Protein AF-A0A954HY06-F1 (afdb_monomer)

Structure (mmCIF, N/CA/C/O backbone):
data_AF-A0A954HY06-F1
#
_entry.id   AF-A0A954HY06-F1
#
loop_
_atom_site.group_PDB
_atom_site.id
_atom_site.type_symbol
_atom_site.label_atom_id
_atom_site.label_alt_id
_atom_site.label_comp_id
_atom_site.label_asym_id
_atom_site.label_entity_id
_atom_site.label_seq_id
_atom_site.pdbx_PDB_ins_code
_atom_site.Cartn_x
_atom_site.Cartn_y
_atom_site.Cartn_z
_atom_site.occupancy
_atom_site.B_iso_or_equiv
_atom_site.auth_seq_id
_atom_site.auth_comp_id
_atom_site.auth_asym_id
_atom_site.auth_atom_id
_atom_site.pdbx_PDB_model_num
ATOM 1 N N . MET A 1 1 ? 29.176 -15.486 55.212 1.00 35.62 1 MET A N 1
ATOM 2 C CA . MET A 1 1 ? 29.324 -16.622 54.281 1.00 35.62 1 MET A CA 1
ATOM 3 C C . MET A 1 1 ? 28.207 -16.458 53.262 1.00 35.62 1 MET A C 1
ATOM 5 O O . MET A 1 1 ? 27.059 -16.627 53.629 1.00 35.62 1 MET A O 1
ATOM 9 N N . THR A 1 2 ? 28.465 -15.669 52.210 1.00 32.00 2 THR A N 1
ATOM 10 C CA . THR A 1 2 ? 28.794 -16.148 50.842 1.00 32.00 2 THR A CA 1
ATOM 11 C C . THR A 1 2 ? 27.617 -16.910 50.247 1.00 32.00 2 THR A C 1
ATOM 13 O O . THR A 1 2 ? 27.227 -17.906 50.831 1.00 32.00 2 THR A O 1
ATOM 16 N N . ARG A 1 3 ? 27.024 -16.600 49.093 1.00 26.09 3 ARG A N 1
ATOM 17 C CA . ARG A 1 3 ? 27.277 -15.777 47.881 1.00 26.09 3 ARG A CA 1
ATOM 18 C C . ARG A 1 3 ? 26.155 -16.297 46.926 1.00 26.09 3 ARG A C 1
ATOM 20 O O . ARG A 1 3 ? 25.788 -17.457 47.068 1.00 26.09 3 ARG A O 1
ATOM 27 N N . LEU A 1 4 ? 25.514 -15.547 46.029 1.00 25.00 4 LEU A N 1
ATOM 28 C CA . LEU A 1 4 ? 25.908 -15.359 44.616 1.00 25.00 4 LEU A CA 1
ATOM 29 C C . LEU A 1 4 ? 24.716 -14.624 43.934 1.00 25.00 4 LEU A C 1
ATOM 31 O O . LEU A 1 4 ? 23.586 -15.066 44.094 1.00 25.00 4 LEU A O 1
ATOM 35 N N . ALA A 1 5 ? 24.907 -13.399 43.430 1.00 28.66 5 ALA A N 1
ATOM 36 C CA . ALA A 1 5 ? 25.027 -13.031 42.000 1.00 28.66 5 ALA A CA 1
ATOM 37 C C . ALA A 1 5 ? 23.671 -12.784 41.293 1.00 28.66 5 ALA A C 1
ATOM 39 O O . ALA A 1 5 ? 22.871 -13.690 41.126 1.00 28.66 5 ALA A O 1
ATOM 40 N N . HIS A 1 6 ? 23.334 -11.512 41.038 1.00 25.12 6 HIS A N 1
ATOM 41 C CA . HIS A 1 6 ? 23.456 -10.866 39.714 1.00 25.12 6 HIS A CA 1
ATOM 42 C C . HIS A 1 6 ? 22.553 -11.512 38.647 1.00 25.12 6 HIS A C 1
ATOM 44 O O . HIS A 1 6 ? 23.006 -12.365 37.889 1.00 25.12 6 HIS A O 1
ATOM 50 N N . LEU A 1 7 ? 21.307 -11.035 38.529 1.00 26.02 7 LEU A N 1
ATOM 51 C CA . LEU A 1 7 ? 20.633 -11.044 37.231 1.00 26.02 7 LEU A CA 1
ATOM 52 C C . LEU A 1 7 ? 21.215 -9.884 36.416 1.00 26.02 7 LEU A C 1
ATOM 54 O O . LEU A 1 7 ? 20.835 -8.727 36.581 1.00 26.02 7 LEU A O 1
ATOM 58 N N . LEU A 1 8 ? 22.196 -10.213 35.577 1.00 26.45 8 LEU A N 1
ATOM 59 C CA . LEU A 1 8 ? 22.455 -9.459 34.361 1.00 26.45 8 LEU A CA 1
ATOM 60 C C . LEU A 1 8 ? 21.198 -9.544 33.492 1.00 26.45 8 LEU A C 1
ATOM 62 O O . LEU A 1 8 ? 20.734 -10.645 33.192 1.00 26.45 8 LEU A O 1
ATOM 66 N N . ALA A 1 9 ? 20.690 -8.389 33.066 1.00 27.58 9 ALA A N 1
ATOM 67 C CA . ALA A 1 9 ? 19.831 -8.288 31.900 1.00 27.58 9 ALA A CA 1
ATOM 68 C C . ALA A 1 9 ? 20.615 -8.838 30.701 1.00 27.58 9 ALA A C 1
ATOM 70 O O . ALA A 1 9 ? 21.466 -8.169 30.116 1.00 27.58 9 ALA A O 1
ATOM 71 N N . THR A 1 10 ? 20.384 -10.109 30.393 1.00 26.44 10 THR A N 1
ATOM 72 C CA . THR A 1 10 ? 20.748 -10.691 29.111 1.00 26.44 10 THR A CA 1
ATOM 73 C C . THR A 1 10 ? 19.672 -10.232 28.148 1.00 26.44 10 THR A C 1
ATOM 75 O O . THR A 1 10 ? 18.577 -10.780 28.095 1.00 26.44 10 THR A O 1
ATOM 78 N N . MET A 1 11 ? 19.986 -9.167 27.419 1.00 30.28 11 MET A N 1
ATOM 79 C CA . MET A 1 11 ? 19.350 -8.852 26.152 1.00 30.28 11 MET A CA 1
ATOM 80 C C . MET A 1 11 ? 19.698 -10.009 25.208 1.00 30.28 11 MET A C 1
ATOM 82 O O . MET A 1 11 ? 20.720 -10.003 24.524 1.00 30.28 11 MET A O 1
ATOM 86 N N . ALA A 1 12 ? 18.908 -11.079 25.285 1.00 27.05 12 ALA A N 1
ATOM 87 C CA . ALA A 1 12 ? 18.895 -12.108 24.271 1.00 27.05 12 ALA A CA 1
ATOM 88 C C . ALA A 1 12 ? 18.311 -11.443 23.028 1.00 27.05 12 ALA A C 1
ATOM 90 O O . ALA A 1 12 ? 17.115 -11.178 22.951 1.00 27.05 12 ALA A O 1
ATOM 91 N N . CYS A 1 13 ? 19.197 -11.110 22.094 1.00 26.92 13 CYS A N 1
ATOM 92 C CA . CYS A 1 13 ? 18.832 -10.858 20.715 1.00 26.92 13 CYS A CA 1
ATOM 93 C C . CYS A 1 13 ? 18.163 -12.147 20.226 1.00 26.92 13 CYS A C 1
ATOM 95 O O . CYS A 1 13 ? 18.843 -13.131 19.925 1.00 26.92 13 CYS A O 1
ATOM 97 N N . ALA A 1 14 ? 16.833 -12.188 20.282 1.00 26.42 14 ALA A N 1
ATOM 98 C CA . ALA A 1 14 ? 16.073 -13.209 19.599 1.00 26.42 14 ALA A CA 1
ATOM 99 C C . ALA A 1 14 ? 16.315 -12.962 18.111 1.00 26.42 14 ALA A C 1
ATOM 101 O O . ALA A 1 14 ? 15.727 -12.070 17.509 1.00 26.42 14 ALA A O 1
ATOM 102 N N . ALA A 1 15 ? 17.249 -13.717 17.536 1.00 30.34 15 ALA A N 1
ATOM 103 C CA . ALA A 1 15 ? 17.243 -13.949 16.110 1.00 30.34 15 ALA A CA 1
ATOM 104 C C . ALA A 1 15 ? 15.924 -14.669 15.823 1.00 30.34 15 ALA A C 1
ATOM 106 O O . ALA A 1 15 ? 15.808 -15.875 16.051 1.00 30.34 15 ALA A O 1
ATOM 107 N N . ALA A 1 16 ? 14.910 -13.906 15.421 1.00 27.14 16 ALA A N 1
ATOM 108 C CA . ALA A 1 16 ? 13.725 -14.464 14.810 1.00 27.14 16 ALA A CA 1
ATOM 109 C C . ALA A 1 16 ? 14.197 -15.160 13.532 1.00 27.14 16 ALA A C 1
ATOM 111 O O . ALA A 1 16 ? 14.538 -14.527 12.536 1.00 27.14 16 ALA A O 1
ATOM 112 N N . VAL A 1 17 ? 14.298 -16.483 13.596 1.00 31.55 17 VAL A N 1
ATOM 113 C CA . VAL A 1 17 ? 14.231 -17.314 12.403 1.00 31.55 17 VAL A CA 1
ATOM 114 C C . VAL A 1 17 ? 12.783 -17.192 11.949 1.00 31.55 17 VAL A C 1
ATOM 116 O O . VAL A 1 17 ? 11.919 -17.863 12.504 1.00 31.55 17 VAL A O 1
ATOM 119 N N . MET A 1 18 ? 12.497 -16.276 11.024 1.00 31.48 18 MET A N 1
ATOM 120 C CA . MET A 1 18 ? 11.192 -16.263 10.375 1.00 31.48 18 MET A CA 1
ATOM 121 C C . MET A 1 18 ? 11.165 -17.393 9.347 1.00 31.48 18 MET A C 1
ATOM 123 O O . MET A 1 18 ? 11.936 -17.430 8.389 1.00 31.48 18 MET A O 1
ATOM 127 N N . GLN A 1 19 ? 10.304 -18.365 9.629 1.00 29.95 19 GLN A N 1
ATOM 128 C CA . GLN A 1 19 ? 9.670 -19.198 8.621 1.00 29.95 19 GLN A CA 1
ATOM 129 C C . GLN A 1 19 ? 8.872 -18.259 7.704 1.00 29.95 19 GLN A C 1
ATOM 131 O O . GLN A 1 19 ? 7.954 -17.607 8.185 1.00 29.95 19 GLN A O 1
ATOM 136 N N . PHE A 1 20 ? 9.222 -18.180 6.421 1.00 35.50 20 PHE A N 1
ATOM 137 C CA . PHE A 1 20 ? 8.454 -17.434 5.421 1.00 35.50 20 PHE A CA 1
ATOM 138 C C . PHE A 1 20 ? 7.756 -18.437 4.509 1.00 35.50 20 PHE A C 1
ATOM 140 O O . PHE A 1 20 ? 8.405 -19.122 3.715 1.00 35.50 20 PHE A O 1
ATOM 147 N N . ALA A 1 21 ? 6.474 -18.637 4.804 1.00 41.59 21 ALA A N 1
ATOM 148 C CA . ALA A 1 21 ? 5.457 -19.184 3.918 1.00 41.59 21 ALA A CA 1
ATOM 149 C C . ALA A 1 21 ? 4.113 -19.085 4.648 1.00 41.59 21 ALA A C 1
ATOM 151 O O . ALA A 1 21 ? 3.704 -20.050 5.290 1.00 41.59 21 ALA A O 1
ATOM 152 N N . THR A 1 22 ? 3.437 -17.945 4.562 1.00 37.19 22 THR A N 1
ATOM 153 C CA . THR A 1 22 ? 1.984 -17.810 4.768 1.00 37.19 22 THR A CA 1
ATOM 154 C C . THR A 1 22 ? 1.551 -16.476 4.177 1.00 37.19 22 THR A C 1
ATOM 156 O O . THR A 1 22 ? 2.358 -15.553 4.118 1.00 37.19 22 THR A O 1
ATOM 159 N N . ALA A 1 23 ? 0.279 -16.361 3.774 1.00 46.25 23 ALA A N 1
ATOM 160 C CA . ALA A 1 23 ? -0.373 -15.060 3.653 1.00 46.25 23 ALA A CA 1
ATOM 161 C C . ALA A 1 23 ? 0.099 -14.149 4.795 1.00 46.25 23 ALA A C 1
ATOM 163 O O . ALA A 1 23 ? 0.249 -14.635 5.923 1.00 46.25 23 ALA A O 1
ATOM 164 N N . VAL A 1 24 ? 0.356 -12.872 4.512 1.00 51.66 24 VAL A N 1
ATOM 165 C CA . VAL A 1 24 ? 0.471 -11.896 5.595 1.00 51.66 24 VAL A CA 1
ATOM 166 C C . VAL A 1 24 ? -0.847 -11.996 6.358 1.00 51.66 24 VAL A C 1
ATOM 168 O O . VAL A 1 24 ? -1.903 -11.652 5.827 1.00 51.66 24 VAL A O 1
ATOM 171 N N . GLU A 1 25 ? -0.803 -12.608 7.543 1.00 52.97 25 GLU A N 1
ATOM 172 C CA . GLU A 1 25 ? -1.916 -12.618 8.485 1.00 52.97 25 GLU A CA 1
ATOM 173 C C . GLU A 1 25 ? -2.299 -11.140 8.644 1.00 52.97 25 GLU A C 1
ATOM 175 O O . GLU A 1 25 ? -1.419 -10.338 8.949 1.00 52.97 25 GLU A O 1
ATOM 180 N N . GLY A 1 26 ? -3.528 -10.747 8.293 1.00 60.22 26 GLY A N 1
ATOM 181 C CA . GLY A 1 26 ? -3.909 -9.328 8.293 1.00 60.22 26 GLY A CA 1
ATOM 182 C C . GLY A 1 26 ? -4.201 -8.662 6.947 1.00 60.22 26 GLY A C 1
ATOM 183 O O . GLY A 1 26 ? -4.713 -7.543 6.938 1.00 60.22 26 GLY A O 1
ATOM 184 N N . ALA A 1 27 ? -3.970 -9.317 5.807 1.00 74.06 27 ALA A N 1
ATOM 185 C CA . ALA A 1 27 ? -4.316 -8.734 4.509 1.00 74.06 27 ALA A CA 1
ATOM 186 C C . ALA A 1 27 ? -5.785 -8.951 4.099 1.00 74.06 27 ALA A C 1
ATOM 188 O O . ALA A 1 27 ? -6.248 -10.089 4.016 1.00 74.06 27 ALA A O 1
ATOM 189 N N . ASP A 1 28 ? -6.479 -7.870 3.718 1.00 85.25 28 ASP A N 1
ATOM 190 C CA . ASP A 1 28 ? -7.803 -7.946 3.070 1.00 85.25 28 ASP A CA 1
ATOM 191 C C . ASP A 1 28 ? -7.717 -8.679 1.730 1.00 85.25 28 ASP A C 1
ATOM 193 O O . ASP A 1 28 ? -8.631 -9.385 1.304 1.00 85.25 28 ASP A O 1
ATOM 197 N N . TYR A 1 29 ? -6.583 -8.490 1.056 1.00 92.25 29 TYR A N 1
ATOM 198 C CA . TYR A 1 29 ? -6.239 -9.146 -0.187 1.00 92.25 29 TYR A CA 1
ATOM 199 C C . TYR A 1 29 ? -4.763 -9.510 -0.179 1.00 92.25 29 TYR A C 1
ATOM 201 O O . TYR A 1 29 ? -3.908 -8.655 0.055 1.00 92.25 29 TYR A O 1
ATOM 209 N N . PHE A 1 30 ? -4.465 -10.761 -0.518 1.00 94.19 30 PHE A N 1
ATOM 210 C CA . PHE A 1 30 ? -3.109 -11.218 -0.777 1.00 94.19 30 PHE A CA 1
ATOM 211 C C . PHE A 1 30 ? -3.089 -12.213 -1.934 1.00 94.19 30 PHE A C 1
ATOM 213 O O . PHE A 1 30 ? -3.843 -13.188 -1.940 1.00 94.19 30 PHE A O 1
ATOM 220 N N . ASN A 1 31 ? -2.173 -12.007 -2.877 1.00 95.94 31 ASN A N 1
ATOM 221 C CA . ASN A 1 31 ? -1.825 -13.016 -3.866 1.00 95.94 31 ASN A CA 1
ATOM 222 C C . ASN A 1 31 ? -0.311 -13.013 -4.128 1.00 95.94 31 ASN A C 1
ATOM 224 O O . ASN A 1 31 ? 0.208 -12.104 -4.781 1.00 95.94 31 ASN A O 1
ATOM 228 N N . GLY A 1 32 ? 0.373 -14.041 -3.615 1.00 96.00 32 GLY A N 1
ATOM 229 C CA . GLY A 1 32 ? 1.765 -14.395 -3.940 1.00 96.00 32 GLY A CA 1
ATOM 230 C C . GLY A 1 32 ? 1.870 -15.441 -5.057 1.00 96.00 32 GLY A C 1
ATOM 231 O O . GLY A 1 32 ? 2.864 -16.135 -5.186 1.00 96.00 32 GLY A O 1
ATOM 232 N N . PHE A 1 33 ? 0.793 -15.652 -5.819 1.00 97.94 33 PHE A N 1
ATOM 233 C CA . PHE A 1 33 ? 0.727 -16.525 -6.993 1.00 97.94 33 PHE A CA 1
ATOM 234 C C . PHE A 1 33 ? 1.084 -17.994 -6.757 1.00 97.94 33 PHE A C 1
ATOM 236 O O . PHE A 1 33 ? 1.291 -18.741 -7.709 1.00 97.94 33 PHE A O 1
ATOM 243 N N . GLU A 1 34 ? 1.073 -18.475 -5.516 1.00 97.44 34 GLU A N 1
ATOM 244 C CA . GLU A 1 34 ? 1.358 -19.879 -5.204 1.00 97.44 34 GLU A CA 1
ATOM 245 C C . GLU A 1 34 ? 0.244 -20.834 -5.651 1.00 97.44 34 GLU A C 1
ATOM 247 O O . GLU A 1 34 ? 0.498 -22.013 -5.902 1.00 97.44 34 GLU A O 1
ATOM 252 N N . VAL A 1 35 ? -0.979 -20.336 -5.849 1.00 96.38 35 VAL A N 1
ATOM 253 C CA . VAL A 1 35 ? -2.145 -21.157 -6.221 1.00 96.38 35 VAL A CA 1
ATOM 254 C C . VAL A 1 35 ? -2.736 -20.741 -7.567 1.00 96.38 35 VAL A C 1
ATOM 256 O O . VAL A 1 35 ? -2.954 -21.597 -8.427 1.00 96.38 35 VAL A O 1
ATOM 259 N N . ASP A 1 36 ? -2.965 -19.446 -7.774 1.00 96.69 36 ASP A N 1
ATOM 260 C CA . ASP A 1 36 ? -3.682 -18.910 -8.933 1.00 96.69 36 ASP A CA 1
ATOM 261 C C . ASP A 1 36 ? -3.264 -17.460 -9.253 1.00 96.69 36 ASP A C 1
ATOM 263 O O . ASP A 1 36 ? -2.192 -17.016 -8.852 1.00 96.69 36 ASP A O 1
ATOM 267 N N . THR A 1 37 ? -4.077 -16.758 -10.047 1.00 97.31 37 THR A N 1
ATOM 268 C CA . THR A 1 37 ? -3.934 -15.338 -10.411 1.00 97.31 37 THR A CA 1
ATOM 269 C C . THR A 1 37 ? -5.142 -14.508 -9.975 1.00 97.31 37 THR A C 1
ATOM 271 O O . THR A 1 37 ? -5.385 -13.452 -10.556 1.00 97.31 37 THR A O 1
ATOM 274 N N . ALA A 1 38 ? -5.927 -14.985 -9.002 1.00 96.50 38 ALA A N 1
ATOM 275 C CA . ALA A 1 38 ? -7.151 -14.320 -8.569 1.00 96.50 38 ALA A CA 1
ATOM 276 C C . ALA A 1 38 ? -6.884 -12.858 -8.183 1.00 96.50 38 ALA A C 1
ATOM 278 O O . ALA A 1 38 ? -5.897 -12.560 -7.511 1.00 96.50 38 ALA A O 1
ATOM 279 N N . GLY A 1 39 ? -7.748 -11.953 -8.645 1.00 95.69 39 GLY A N 1
ATOM 280 C CA . GLY A 1 39 ? -7.586 -10.506 -8.468 1.00 95.69 39 GLY A CA 1
ATOM 281 C C . GLY A 1 39 ? -6.647 -9.857 -9.488 1.00 95.69 39 GLY A C 1
ATOM 282 O O . GLY A 1 39 ? -6.654 -8.640 -9.617 1.00 95.69 39 GLY A O 1
ATOM 283 N N . TRP A 1 40 ? -5.889 -10.631 -10.271 1.00 97.94 40 TRP A N 1
ATOM 284 C CA . TRP A 1 40 ? -5.041 -10.155 -11.377 1.00 97.94 40 TRP A CA 1
ATOM 285 C C . TRP A 1 40 ? -5.480 -10.679 -12.753 1.00 97.94 40 TRP A C 1
ATOM 287 O O . TRP A 1 40 ? -4.751 -10.539 -13.733 1.00 97.94 40 TRP A O 1
ATOM 297 N N . ASP A 1 41 ? -6.657 -11.293 -12.845 1.00 96.31 41 ASP A N 1
ATOM 298 C CA . ASP A 1 41 ? -7.262 -11.849 -14.064 1.00 96.31 41 ASP A CA 1
ATOM 299 C C . ASP A 1 41 ? -8.695 -11.332 -14.308 1.00 96.31 41 ASP A C 1
ATOM 301 O O . ASP A 1 41 ? -9.492 -11.919 -15.044 1.00 96.31 41 ASP A O 1
ATOM 305 N N . VAL A 1 42 ? -9.036 -10.206 -13.674 1.00 95.94 42 VAL A N 1
ATOM 306 C CA . VAL A 1 42 ? -10.400 -9.653 -13.630 1.00 95.94 42 VAL A CA 1
ATOM 307 C C . VAL A 1 42 ? -10.756 -8.781 -14.839 1.00 95.94 42 VAL A C 1
ATOM 309 O O . VAL A 1 42 ? -11.935 -8.597 -15.152 1.00 95.94 42 VAL A O 1
ATOM 312 N N . PHE A 1 43 ? -9.757 -8.234 -15.539 1.00 95.19 43 PHE A N 1
ATOM 313 C CA . PHE A 1 43 ? -9.965 -7.273 -16.631 1.00 95.19 43 PHE A CA 1
ATOM 314 C C . PHE A 1 43 ? -9.879 -7.896 -18.026 1.00 95.19 43 PHE A C 1
ATOM 316 O O . PHE A 1 43 ? -10.427 -7.335 -18.981 1.00 95.19 43 PHE A O 1
ATOM 323 N N . GLY A 1 44 ? -9.232 -9.051 -18.157 1.00 93.75 44 GLY A N 1
ATOM 324 C CA . GLY A 1 44 ? -9.064 -9.751 -19.416 1.00 93.75 44 GLY A CA 1
ATOM 325 C C . GLY A 1 44 ? -7.896 -9.230 -20.260 1.00 93.75 44 GLY A C 1
ATOM 326 O O . GLY A 1 44 ? -7.582 -8.037 -20.328 1.00 93.75 44 GLY A O 1
ATOM 327 N N . GLY A 1 45 ? -7.306 -10.130 -21.042 1.00 92.19 45 GLY A N 1
ATOM 328 C CA . GLY A 1 45 ? -6.428 -9.772 -22.155 1.00 92.19 45 GLY A CA 1
ATOM 329 C C . GLY A 1 45 ? -5.056 -9.284 -21.695 1.00 92.19 45 GLY A C 1
ATOM 330 O O . GLY A 1 45 ? -4.347 -9.997 -20.999 1.00 92.19 45 GLY A O 1
ATOM 331 N N . SER A 1 46 ? -4.632 -8.089 -22.125 1.00 90.44 46 SER A N 1
ATOM 332 C CA . SER A 1 46 ? -3.303 -7.552 -21.772 1.00 90.44 46 SER A CA 1
ATOM 333 C C . SER A 1 46 ? -3.170 -7.120 -20.309 1.00 90.44 46 SER A C 1
ATOM 335 O O . SER A 1 46 ? -2.066 -6.771 -19.886 1.00 90.44 46 SER A O 1
ATOM 337 N N . PHE A 1 47 ? -4.285 -7.095 -19.578 1.00 95.94 47 PHE A N 1
ATOM 338 C CA . PHE A 1 47 ? -4.349 -6.756 -18.161 1.00 95.94 47 PHE A CA 1
ATOM 339 C C . PHE A 1 47 ? -4.242 -7.979 -17.249 1.00 95.94 47 PHE A C 1
ATOM 341 O O . PHE A 1 47 ? -4.068 -7.800 -16.048 1.00 95.94 47 PHE A O 1
ATOM 348 N N . ASP A 1 48 ? -4.300 -9.192 -17.802 1.00 96.31 48 ASP A N 1
ATOM 349 C CA . ASP A 1 48 ? -4.208 -10.400 -16.994 1.00 96.31 48 ASP A CA 1
ATOM 350 C C . ASP A 1 48 ? -2.750 -10.732 -16.671 1.00 96.31 48 ASP A C 1
ATOM 352 O O . ASP A 1 48 ? -1.851 -10.634 -17.519 1.00 96.31 48 ASP A O 1
ATOM 356 N N . ALA A 1 49 ? -2.524 -11.169 -15.439 1.00 97.62 49 ALA A N 1
ATOM 357 C CA . ALA A 1 49 ? -1.285 -11.802 -15.030 1.00 97.62 49 ALA A CA 1
ATOM 358 C C . ALA A 1 49 ? -1.182 -13.233 -15.570 1.00 97.62 49 ALA A C 1
ATOM 360 O O . ALA A 1 49 ? -2.163 -13.965 -15.688 1.00 97.62 49 ALA A O 1
ATOM 361 N N . ALA A 1 50 ? 0.046 -13.668 -15.830 1.00 97.81 50 ALA A N 1
ATOM 362 C CA . ALA A 1 50 ? 0.382 -15.058 -16.082 1.00 97.81 50 ALA A CA 1
ATOM 363 C C . ALA A 1 50 ? 1.249 -15.589 -14.938 1.00 97.81 50 ALA A C 1
ATOM 365 O O . ALA A 1 50 ? 2.394 -15.169 -14.777 1.00 97.81 50 ALA A O 1
ATOM 366 N N . ARG A 1 51 ? 0.720 -16.548 -14.178 1.00 98.06 51 ARG A N 1
ATOM 367 C CA . ARG A 1 51 ? 1.461 -17.287 -13.149 1.00 98.06 51 ARG A CA 1
ATOM 368 C C . ARG A 1 51 ? 2.502 -18.206 -13.790 1.00 98.06 51 ARG A C 1
ATOM 370 O O . ARG A 1 51 ? 2.172 -19.023 -14.654 1.00 98.06 51 ARG A O 1
ATOM 377 N N . VAL A 1 52 ? 3.752 -18.103 -13.354 1.00 98.56 52 VAL A N 1
ATOM 378 C CA . VAL A 1 52 ? 4.896 -18.855 -13.888 1.00 98.56 52 VAL A CA 1
ATOM 379 C C . VAL A 1 52 ? 5.745 -19.436 -12.755 1.00 98.56 52 VAL A C 1
ATOM 381 O O . VAL A 1 52 ? 5.779 -18.862 -11.668 1.00 98.56 52 VAL A O 1
ATOM 384 N N . PRO A 1 53 ? 6.405 -20.591 -12.959 1.00 98.31 53 PRO A N 1
ATOM 385 C CA . PRO A 1 53 ? 7.230 -21.185 -11.915 1.00 98.31 53 PRO A CA 1
ATOM 386 C C . PRO A 1 53 ? 8.513 -20.375 -11.701 1.00 98.31 53 PRO A C 1
ATOM 388 O O . PRO A 1 53 ? 9.032 -19.745 -12.632 1.00 98.31 53 PRO A O 1
ATOM 391 N N . THR A 1 54 ? 9.067 -20.466 -10.496 1.00 98.25 54 THR A N 1
ATOM 392 C CA . THR A 1 54 ? 10.377 -19.922 -10.132 1.00 98.25 54 THR A CA 1
ATOM 393 C C . THR A 1 54 ? 11.455 -20.335 -11.143 1.00 98.25 54 THR A C 1
ATOM 395 O O . THR A 1 54 ? 11.464 -21.449 -11.678 1.00 98.25 54 THR A O 1
ATOM 398 N N . GLY A 1 55 ? 12.353 -19.409 -11.474 1.00 97.44 55 GLY A N 1
ATOM 399 C CA . GLY A 1 55 ? 13.374 -19.567 -12.513 1.00 97.44 55 GLY A CA 1
ATOM 400 C C . GLY A 1 55 ? 12.909 -19.206 -13.929 1.00 97.44 55 GLY A C 1
ATOM 401 O O . GLY A 1 55 ? 13.735 -19.179 -14.849 1.00 97.44 55 GLY A O 1
ATOM 402 N N . THR A 1 56 ? 11.626 -18.892 -14.143 1.00 97.44 56 THR A N 1
ATOM 403 C CA . THR A 1 56 ? 11.147 -18.360 -15.429 1.00 97.44 56 THR A CA 1
ATOM 404 C C . THR A 1 56 ? 11.885 -17.065 -15.771 1.00 97.44 56 THR A C 1
ATOM 406 O O . THR A 1 56 ? 12.064 -16.191 -14.933 1.00 97.44 56 THR A O 1
ATOM 409 N N . GLY A 1 57 ? 12.404 -16.959 -16.999 1.00 93.12 57 GLY A N 1
ATOM 410 C CA . GLY A 1 57 ? 13.233 -15.813 -17.397 1.00 93.12 57 GLY A CA 1
ATOM 411 C C . GLY A 1 57 ? 14.570 -15.701 -16.647 1.00 93.12 57 GLY A C 1
ATOM 412 O O . GLY A 1 57 ? 15.228 -14.670 -16.746 1.00 93.12 57 GLY A O 1
ATOM 413 N N . GLY A 1 58 ? 14.986 -16.744 -15.915 1.00 95.19 58 GLY A N 1
ATOM 414 C CA . GLY A 1 58 ? 16.153 -16.703 -15.030 1.00 95.19 58 GLY A CA 1
ATOM 415 C C . GLY A 1 58 ? 15.900 -15.983 -13.702 1.00 95.19 58 GLY A C 1
ATOM 416 O O . GLY A 1 58 ? 16.860 -15.684 -12.997 1.00 95.19 58 GLY A O 1
ATOM 417 N N . ILE A 1 59 ? 14.636 -15.701 -13.372 1.00 97.31 59 ILE A N 1
ATOM 418 C CA . ILE A 1 59 ? 14.224 -14.974 -12.172 1.00 97.31 59 ILE A CA 1
ATOM 419 C C . ILE A 1 59 ? 13.694 -15.986 -11.158 1.00 97.31 59 ILE A C 1
ATOM 421 O O . ILE A 1 59 ? 12.687 -16.650 -11.406 1.00 97.31 59 ILE A O 1
ATOM 425 N N . SER A 1 60 ? 14.377 -16.132 -10.025 1.00 97.69 60 SER A N 1
ATOM 426 C CA . SER A 1 60 ? 13.794 -16.817 -8.866 1.00 97.69 60 SER A CA 1
ATOM 427 C C . SER A 1 60 ? 12.629 -15.987 -8.331 1.00 97.69 60 SER A C 1
ATOM 429 O O . SER A 1 60 ? 12.777 -14.767 -8.246 1.00 97.69 60 SER A O 1
ATOM 431 N N . SER A 1 61 ? 11.512 -16.625 -7.971 1.00 98.19 61 SER A N 1
ATOM 432 C CA . SER A 1 61 ? 10.380 -15.953 -7.309 1.00 98.19 61 SER A CA 1
ATOM 433 C C . SER A 1 61 ? 10.823 -15.182 -6.062 1.00 98.19 61 SER A C 1
ATOM 435 O O . SER A 1 61 ? 11.857 -15.521 -5.472 1.00 98.19 61 SER A O 1
ATOM 437 N N . ALA A 1 62 ? 10.081 -14.132 -5.697 1.00 96.38 62 ALA A N 1
ATOM 438 C CA . ALA A 1 62 ? 10.395 -13.331 -4.512 1.00 96.38 62 ALA A CA 1
ATOM 439 C C . ALA A 1 62 ? 10.219 -14.180 -3.250 1.00 96.38 62 ALA A C 1
ATOM 441 O O . ALA A 1 62 ? 11.091 -14.209 -2.379 1.00 96.38 62 ALA A O 1
ATOM 442 N N . GLU A 1 63 ? 9.131 -14.946 -3.224 1.00 93.12 63 GLU A N 1
ATOM 443 C CA . GLU A 1 63 ? 8.838 -15.976 -2.239 1.00 93.12 63 GLU A CA 1
ATOM 444 C C . GLU A 1 63 ? 8.324 -17.238 -2.950 1.00 93.12 63 GLU A C 1
ATOM 446 O O . GLU A 1 63 ? 7.953 -17.200 -4.119 1.00 93.12 63 GLU A O 1
ATOM 451 N N . GLY A 1 64 ? 8.360 -18.383 -2.265 1.00 95.25 64 GLY A N 1
ATOM 452 C CA . GLY A 1 64 ? 7.747 -19.610 -2.766 1.00 95.25 64 GLY A CA 1
ATOM 453 C C . GLY A 1 64 ? 8.312 -20.137 -4.091 1.00 95.25 64 GLY A C 1
ATOM 454 O O . GLY A 1 64 ? 9.500 -19.994 -4.407 1.00 95.25 64 GLY A O 1
ATOM 455 N N . ASP A 1 65 ? 7.453 -20.833 -4.833 1.00 97.94 65 ASP A N 1
ATOM 456 C CA . ASP A 1 65 ? 7.801 -21.557 -6.058 1.00 97.94 65 ASP A CA 1
ATOM 457 C C . ASP A 1 65 ? 7.195 -20.913 -7.317 1.00 97.94 65 ASP A C 1
ATOM 459 O O . ASP A 1 65 ? 7.449 -21.394 -8.430 1.00 97.94 65 ASP A O 1
ATOM 463 N N . TRP A 1 66 ? 6.406 -19.844 -7.181 1.00 98.56 66 TRP A N 1
ATOM 464 C CA . TRP A 1 66 ? 5.681 -19.203 -8.279 1.00 98.56 66 TRP A CA 1
ATOM 465 C C . TRP A 1 66 ? 5.737 -17.683 -8.176 1.00 98.56 66 TRP A C 1
ATOM 467 O O . TRP A 1 66 ? 6.047 -17.142 -7.135 1.00 98.56 66 TRP A O 1
ATOM 477 N N . HIS A 1 67 ? 5.554 -16.997 -9.298 1.00 98.69 67 HIS A N 1
ATOM 478 C CA . HIS A 1 67 ? 5.367 -15.546 -9.351 1.00 98.69 67 HIS A CA 1
ATOM 479 C C . HIS A 1 67 ? 4.522 -15.207 -10.580 1.00 98.69 67 HIS A C 1
ATOM 481 O O . HIS A 1 67 ? 4.241 -16.074 -11.422 1.00 98.69 67 HIS A O 1
ATOM 487 N N . ALA A 1 68 ? 4.124 -13.949 -10.725 1.00 98.50 68 ALA A N 1
ATOM 488 C CA . ALA A 1 68 ? 3.392 -13.485 -11.890 1.00 98.50 68 ALA A CA 1
ATOM 489 C C . ALA A 1 68 ? 4.294 -12.802 -12.916 1.00 98.50 68 ALA A C 1
ATOM 491 O O . ALA A 1 68 ? 5.300 -12.164 -12.608 1.00 98.50 68 ALA A O 1
ATOM 492 N N . THR A 1 69 ? 3.883 -12.902 -14.177 1.00 98.00 69 THR A N 1
ATOM 493 C CA . THR A 1 69 ? 4.428 -12.101 -15.266 1.00 98.00 69 THR A CA 1
ATOM 494 C C . THR A 1 69 ? 3.327 -11.441 -16.081 1.00 98.00 69 THR A C 1
ATOM 496 O O . THR A 1 69 ? 2.238 -11.988 -16.222 1.00 98.00 69 THR A O 1
ATOM 499 N N . GLY A 1 70 ? 3.593 -10.274 -16.662 1.00 96.00 70 GLY A N 1
ATOM 500 C CA . GLY A 1 70 ? 2.635 -9.624 -17.558 1.00 96.00 70 GLY A CA 1
ATOM 501 C C . GLY A 1 70 ? 3.205 -8.400 -18.261 1.00 96.00 70 GLY A C 1
ATOM 502 O O . GLY A 1 70 ? 4.257 -7.887 -17.888 1.00 96.00 70 GLY A O 1
ATOM 503 N N . ASN A 1 71 ? 2.525 -7.929 -19.310 1.00 93.75 71 ASN A N 1
ATOM 504 C CA . ASN A 1 71 ? 2.953 -6.712 -20.002 1.00 93.75 71 ASN A CA 1
ATOM 505 C C . ASN A 1 71 ? 2.458 -5.452 -19.284 1.00 93.75 71 ASN A C 1
ATOM 507 O O . ASN A 1 71 ? 3.269 -4.630 -18.881 1.00 93.75 71 ASN A O 1
ATOM 511 N N . THR A 1 72 ? 1.141 -5.321 -19.116 1.00 96.25 72 THR A N 1
ATOM 512 C CA . THR A 1 72 ? 0.498 -4.211 -18.396 1.00 96.25 72 THR A CA 1
ATOM 513 C C . THR A 1 72 ? -0.569 -4.737 -17.429 1.00 96.25 72 THR A C 1
ATOM 515 O O . THR A 1 72 ? -1.726 -4.318 -17.539 1.00 96.25 72 THR A O 1
ATOM 518 N N . PRO A 1 73 ? -0.240 -5.717 -16.562 1.00 97.62 73 PRO A N 1
ATOM 519 C CA . PRO A 1 73 ? -1.242 -6.369 -15.739 1.00 97.62 73 PRO A CA 1
ATOM 520 C C . PRO A 1 73 ? -1.855 -5.391 -14.734 1.00 97.62 73 PRO A C 1
ATOM 522 O O . PRO A 1 73 ? -1.223 -4.398 -14.349 1.00 97.62 73 PRO A O 1
ATOM 525 N N . ALA A 1 74 ? -3.096 -5.654 -14.343 1.00 98.25 74 ALA A N 1
ATOM 526 C CA . ALA A 1 74 ? -3.843 -4.837 -13.400 1.00 98.25 74 ALA A CA 1
ATOM 527 C C . ALA A 1 74 ? -4.619 -5.708 -12.415 1.00 98.25 74 ALA A C 1
ATOM 529 O O . ALA A 1 74 ? -5.055 -6.806 -12.754 1.00 98.25 74 ALA A O 1
ATOM 530 N N . THR A 1 75 ? -4.823 -5.170 -11.221 1.00 98.44 75 THR A N 1
ATOM 531 C CA . THR A 1 75 ? -5.610 -5.779 -10.156 1.00 98.44 75 THR A CA 1
ATOM 532 C C . THR A 1 75 ? -6.685 -4.824 -9.683 1.00 98.44 75 THR A C 1
ATOM 534 O O . THR A 1 75 ? -6.469 -3.612 -9.655 1.00 98.44 75 THR A O 1
ATOM 537 N N . ASP A 1 76 ? -7.850 -5.347 -9.327 1.00 96.62 76 ASP A N 1
ATOM 538 C CA . ASP A 1 76 ? -8.840 -4.625 -8.532 1.00 96.62 76 ASP A CA 1
ATOM 539 C C . ASP A 1 76 ? -8.661 -4.858 -7.026 1.00 96.62 76 ASP A C 1
ATOM 541 O O . ASP A 1 76 ? -9.469 -4.357 -6.254 1.00 96.62 76 ASP A O 1
ATOM 545 N N . TRP A 1 77 ? -7.591 -5.545 -6.611 1.00 95.19 77 TRP A N 1
ATOM 546 C CA . TRP A 1 77 ? -7.343 -6.000 -5.245 1.00 95.19 77 TRP A CA 1
ATOM 547 C C . TRP A 1 77 ? -8.477 -6.919 -4.760 1.00 95.19 77 TRP A C 1
ATOM 549 O O . TRP A 1 77 ? -8.640 -8.029 -5.259 1.00 95.19 77 TRP A O 1
ATOM 559 N N . ASP A 1 78 ? -9.279 -6.438 -3.813 1.00 92.06 78 ASP A N 1
ATOM 560 C CA . ASP A 1 78 ? -10.517 -7.018 -3.286 1.00 92.06 78 ASP A CA 1
ATOM 561 C C . ASP A 1 78 ? -11.788 -6.399 -3.912 1.00 92.06 78 ASP A C 1
ATOM 563 O O . ASP A 1 78 ? -12.910 -6.691 -3.490 1.00 92.06 78 ASP A O 1
ATOM 567 N N . GLY A 1 79 ? -11.628 -5.545 -4.926 1.00 94.38 79 GLY A N 1
ATOM 568 C CA . GLY A 1 79 ? -12.678 -4.770 -5.579 1.00 94.38 79 GLY A CA 1
ATOM 569 C C . GLY A 1 79 ? -12.523 -3.259 -5.365 1.00 94.38 79 GLY A C 1
ATOM 570 O O . GLY A 1 79 ? -11.630 -2.772 -4.683 1.00 94.38 79 GLY A O 1
ATOM 571 N N . TYR A 1 80 ? -13.413 -2.466 -5.970 1.00 95.50 80 TYR A N 1
ATOM 572 C CA . TYR A 1 80 ? -13.364 -1.002 -5.849 1.00 95.50 80 TYR A CA 1
ATOM 573 C C . TYR A 1 80 ? -14.196 -0.486 -4.670 1.00 95.50 80 TYR A C 1
ATOM 575 O O . TYR A 1 80 ? -15.414 -0.674 -4.638 1.00 95.50 80 TYR A O 1
ATOM 583 N N . GLY A 1 81 ? -13.563 0.258 -3.763 1.00 93.69 81 GLY A N 1
ATOM 584 C CA . GLY A 1 81 ? -14.206 0.889 -2.613 1.00 93.69 81 GLY A CA 1
ATOM 585 C C . GLY A 1 81 ? -14.763 2.289 -2.902 1.00 93.69 81 GLY A C 1
ATOM 586 O O . GLY A 1 81 ? -14.159 3.100 -3.603 1.00 93.69 81 GLY A O 1
ATOM 587 N N . SER A 1 82 ? -15.916 2.623 -2.314 1.00 95.69 82 SER A N 1
ATOM 588 C CA . SER A 1 82 ? -16.503 3.978 -2.346 1.00 95.69 82 SER A CA 1
ATOM 589 C C . SER A 1 82 ? -16.416 4.719 -1.007 1.00 95.69 82 SER A C 1
ATOM 591 O O . SER A 1 82 ? -16.832 5.872 -0.922 1.00 95.69 82 SER A O 1
ATOM 593 N N . VA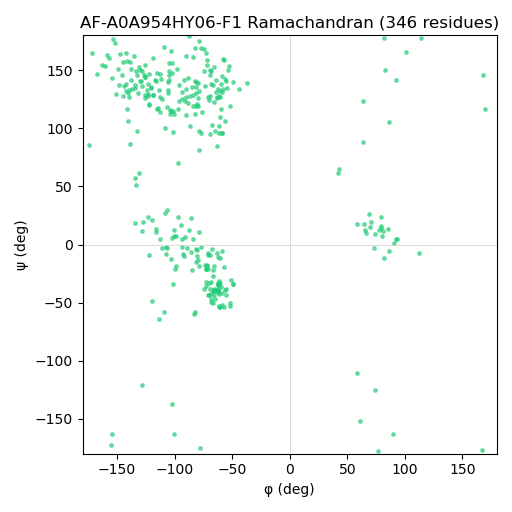L A 1 83 ? -15.884 4.071 0.028 1.00 94.62 83 VAL A N 1
ATOM 594 C CA . VAL A 1 83 ? -15.704 4.613 1.380 1.00 94.62 83 VAL A CA 1
ATOM 595 C C . VAL A 1 83 ? -14.227 4.495 1.735 1.00 94.62 83 VAL A C 1
ATOM 597 O O . VAL A 1 83 ? -13.623 3.459 1.468 1.00 94.62 83 VAL A O 1
ATOM 600 N N . PHE A 1 84 ? -13.648 5.569 2.269 1.00 94.50 84 PHE A N 1
ATOM 601 C CA . PHE A 1 84 ? -12.273 5.559 2.758 1.00 94.50 84 PHE A CA 1
ATOM 602 C C . PHE A 1 84 ? -12.249 4.911 4.155 1.00 94.50 84 PHE A C 1
ATOM 604 O O . PHE A 1 84 ? -13.015 5.378 5.003 1.00 94.50 84 PHE A O 1
ATOM 611 N N . PRO A 1 85 ? -11.428 3.875 4.405 1.00 89.25 85 PRO A N 1
ATOM 612 C CA . PRO A 1 85 ? -11.225 3.330 5.753 1.00 89.25 85 PRO A CA 1
ATOM 613 C C . PRO A 1 85 ? -10.676 4.419 6.684 1.00 89.25 85 PRO A C 1
ATOM 615 O O . PRO A 1 85 ? -9.842 5.208 6.239 1.00 89.25 85 PRO A O 1
ATOM 618 N N . ALA A 1 86 ? -11.141 4.525 7.932 1.00 80.50 86 ALA A N 1
ATOM 619 C CA . ALA A 1 86 ? -10.851 5.716 8.740 1.00 80.50 86 ALA A CA 1
ATOM 620 C C . ALA A 1 86 ? -9.366 5.822 9.144 1.00 80.50 86 ALA A C 1
ATOM 622 O O . ALA A 1 86 ? -8.810 6.919 9.059 1.00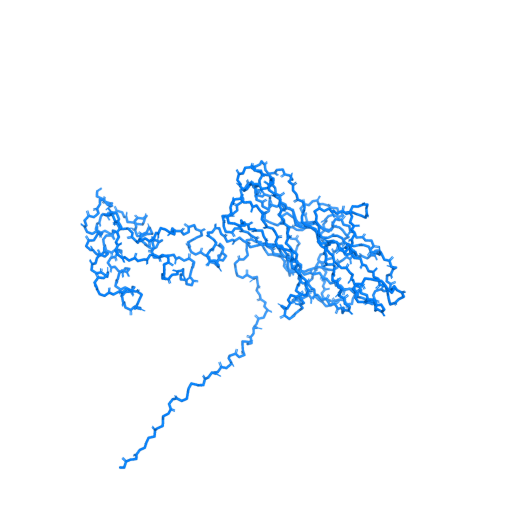 80.50 86 ALA A O 1
ATOM 623 N N . GLY A 1 87 ? -8.704 4.706 9.467 1.00 76.75 87 GLY A N 1
ATOM 624 C CA . GLY A 1 87 ? -7.247 4.624 9.651 1.00 76.75 87 GLY A CA 1
ATOM 625 C C . GLY A 1 87 ? -6.453 4.520 8.342 1.00 76.75 87 GLY A C 1
ATOM 626 O O . GLY A 1 87 ? -5.229 4.657 8.326 1.00 76.75 87 GLY A O 1
ATOM 627 N N . GLY A 1 88 ? -7.148 4.411 7.208 1.00 90.56 88 GLY A N 1
ATOM 628 C CA . GLY A 1 88 ? -6.555 4.331 5.883 1.00 90.56 88 GLY A CA 1
ATOM 629 C C . GLY A 1 88 ? -6.260 2.901 5.441 1.00 90.56 88 GLY A C 1
ATOM 630 O O . GLY A 1 88 ? -6.846 1.928 5.910 1.00 90.56 88 GLY A O 1
ATOM 631 N N . TYR A 1 89 ? -5.413 2.768 4.427 1.00 92.88 89 TYR A N 1
ATOM 632 C CA . TYR A 1 89 ? -5.039 1.462 3.895 1.00 92.88 89 TYR A CA 1
ATOM 633 C C . TYR A 1 89 ? -3.720 1.526 3.139 1.00 92.88 89 TYR A C 1
ATOM 635 O O . TYR A 1 89 ? -3.263 2.582 2.696 1.00 92.88 89 TYR A O 1
ATOM 643 N N . LEU A 1 90 ? -3.131 0.360 2.933 1.00 94.00 90 LEU A N 1
ATOM 644 C CA . LEU A 1 90 ? -1.893 0.164 2.211 1.00 94.00 90 LEU A CA 1
ATOM 645 C C . LEU A 1 90 ? -2.108 -0.784 1.036 1.00 94.00 90 LEU A C 1
ATOM 647 O O . LEU A 1 90 ? -2.914 -1.709 1.101 1.00 94.00 90 LEU A O 1
ATOM 651 N N . THR A 1 91 ? -1.367 -0.557 -0.045 1.00 97.31 91 THR A N 1
ATOM 652 C CA . THR A 1 91 ? -1.243 -1.511 -1.156 1.00 97.31 91 THR A CA 1
ATOM 653 C C . THR A 1 91 ? 0.223 -1.739 -1.483 1.00 97.31 91 THR A C 1
ATOM 655 O O . THR A 1 91 ? 0.981 -0.766 -1.517 1.00 97.31 91 THR A O 1
ATOM 658 N N . SER A 1 92 ? 0.614 -2.974 -1.789 1.00 97.44 92 SER A N 1
ATOM 659 C CA . SER A 1 92 ? 1.982 -3.302 -2.191 1.00 97.44 92 SER A CA 1
ATOM 660 C C . SER A 1 92 ? 2.065 -4.354 -3.301 1.00 97.44 92 SER A C 1
ATOM 662 O O . SER A 1 92 ? 1.127 -5.113 -3.556 1.00 97.44 92 SER A O 1
ATOM 664 N N . VAL A 1 93 ? 3.196 -4.343 -4.008 1.00 98.56 93 VAL A N 1
ATOM 665 C CA . VAL A 1 93 ? 3.607 -5.362 -4.984 1.00 98.56 93 VAL A CA 1
ATOM 666 C C . VAL A 1 93 ? 5.125 -5.476 -4.988 1.00 98.56 93 VAL A C 1
ATOM 668 O O . VAL A 1 93 ? 5.823 -4.457 -5.011 1.00 98.56 93 VAL A O 1
ATOM 671 N N . ASP A 1 94 ? 5.643 -6.697 -5.031 1.00 98.69 94 ASP A N 1
ATOM 672 C CA . ASP A 1 94 ? 7.054 -6.928 -5.314 1.00 98.69 94 ASP A CA 1
ATOM 673 C C . ASP A 1 94 ? 7.286 -6.875 -6.822 1.00 98.69 94 ASP A C 1
ATOM 675 O O . ASP A 1 94 ? 6.583 -7.513 -7.601 1.00 98.69 94 ASP A O 1
ATOM 679 N N . VAL A 1 95 ? 8.285 -6.113 -7.262 1.00 98.56 95 VAL A N 1
ATOM 680 C CA . VAL A 1 95 ? 8.634 -5.949 -8.678 1.00 98.56 95 VAL A CA 1
ATOM 681 C C . VAL A 1 95 ? 10.101 -6.290 -8.875 1.00 98.56 95 VAL A C 1
ATOM 683 O O . VAL A 1 95 ? 10.979 -5.741 -8.202 1.00 98.56 95 VAL A O 1
ATOM 686 N N . PHE A 1 96 ? 10.386 -7.171 -9.832 1.00 98.38 96 PHE A N 1
ATOM 687 C CA . PHE A 1 96 ? 11.761 -7.506 -10.176 1.00 98.38 96 PHE A CA 1
ATOM 688 C C . PHE A 1 96 ? 12.366 -6.449 -11.103 1.00 98.38 96 PHE A C 1
ATOM 690 O O . PHE A 1 96 ? 11.914 -6.241 -12.233 1.00 98.38 96 PHE A O 1
ATOM 697 N N . LEU A 1 97 ? 13.441 -5.809 -10.652 1.00 98.06 97 LEU A N 1
ATOM 698 C CA . LEU A 1 97 ? 14.196 -4.828 -11.423 1.00 98.06 97 LEU A CA 1
ATOM 699 C C . LEU A 1 97 ? 15.500 -5.457 -11.915 1.00 98.06 97 LEU A C 1
ATOM 701 O O . LEU A 1 97 ? 16.372 -5.792 -11.122 1.00 98.06 97 LEU A O 1
ATOM 705 N N . ASN A 1 98 ? 15.659 -5.596 -13.234 1.00 96.88 98 ASN A N 1
ATOM 706 C CA . ASN A 1 98 ? 16.881 -6.125 -13.848 1.00 96.88 98 ASN A CA 1
ATOM 707 C C . ASN A 1 98 ? 17.758 -4.994 -14.403 1.00 96.88 98 ASN A C 1
ATOM 709 O O . ASN A 1 98 ? 17.542 -4.536 -15.528 1.00 96.88 98 ASN A O 1
ATOM 713 N N . VAL A 1 99 ? 18.758 -4.540 -13.644 1.00 96.69 99 VAL A N 1
ATOM 714 C CA . VAL A 1 99 ? 19.643 -3.448 -14.099 1.00 96.69 99 VAL A CA 1
ATOM 715 C C . VAL A 1 99 ? 20.600 -3.886 -15.212 1.00 96.69 99 VAL A C 1
ATOM 717 O O . VAL A 1 99 ? 21.114 -3.055 -15.958 1.00 96.69 99 VAL A O 1
ATOM 720 N N . ASP A 1 100 ? 20.792 -5.191 -15.387 1.00 94.12 100 ASP A N 1
ATOM 721 C CA . ASP A 1 100 ? 21.675 -5.764 -16.403 1.00 94.12 100 ASP A CA 1
ATOM 722 C C . ASP A 1 100 ? 20.914 -6.271 -17.637 1.00 94.12 100 ASP A C 1
ATOM 724 O O . ASP A 1 100 ? 21.487 -6.927 -18.507 1.00 94.12 100 ASP A O 1
ATOM 728 N N . GLY A 1 101 ? 19.631 -5.915 -17.772 1.00 92.12 101 GLY A N 1
ATOM 729 C CA . GLY A 1 101 ? 18.780 -6.325 -18.894 1.00 92.12 101 GLY A CA 1
ATOM 730 C C . GLY A 1 101 ? 19.160 -5.729 -20.257 1.00 92.12 101 GLY A C 1
ATOM 731 O O . GLY A 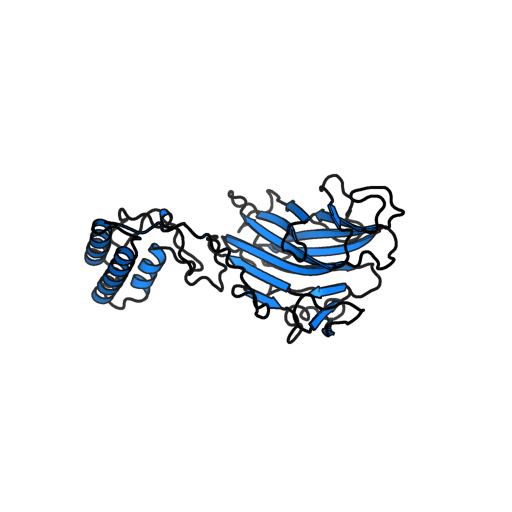1 101 ? 18.555 -6.075 -21.268 1.00 92.12 101 GLY A O 1
ATOM 732 N N . GLY A 1 102 ? 20.166 -4.847 -20.315 1.00 93.12 102 GLY A N 1
ATOM 733 C CA . GLY A 1 102 ? 20.686 -4.292 -21.570 1.00 93.12 102 GLY A CA 1
ATOM 734 C C . GLY A 1 102 ? 19.721 -3.339 -22.283 1.00 93.12 102 GLY A C 1
ATOM 735 O O . GLY A 1 102 ? 19.778 -3.204 -23.506 1.00 93.12 102 GLY A O 1
ATOM 736 N N . PHE A 1 103 ? 18.824 -2.694 -21.538 1.00 96.31 103 PHE A N 1
ATOM 737 C CA . PHE A 1 103 ? 17.788 -1.830 -22.095 1.00 96.31 103 PHE A CA 1
ATOM 738 C C . PHE A 1 103 ? 18.347 -0.505 -22.631 1.00 96.31 103 PHE A C 1
ATOM 740 O O . PHE A 1 103 ? 19.421 -0.037 -22.245 1.00 96.31 103 PHE A O 1
ATOM 747 N N . ALA A 1 104 ? 17.598 0.136 -23.528 1.00 97.06 104 ALA A N 1
ATOM 748 C CA . ALA A 1 104 ? 17.939 1.475 -23.989 1.00 97.06 104 ALA A CA 1
ATOM 749 C C . ALA A 1 104 ? 17.731 2.504 -22.866 1.00 97.06 104 ALA A C 1
ATOM 751 O O . ALA A 1 104 ? 16.839 2.354 -22.025 1.00 97.06 104 ALA A O 1
ATOM 752 N N . ASN A 1 105 ? 18.523 3.581 -22.878 1.00 97.44 105 ASN A N 1
ATOM 753 C CA . ASN A 1 105 ? 18.273 4.719 -21.995 1.00 97.44 105 ASN A CA 1
ATOM 754 C C . ASN A 1 105 ? 16.841 5.226 -22.200 1.00 97.44 105 ASN A C 1
ATOM 756 O O . ASN A 1 105 ? 16.382 5.340 -23.336 1.00 97.44 105 ASN A O 1
ATOM 760 N N . ASP A 1 106 ? 16.189 5.595 -21.102 1.00 96.88 106 ASP A N 1
ATOM 761 C CA . ASP A 1 106 ? 14.826 6.119 -21.071 1.00 96.88 106 ASP A CA 1
ATOM 762 C C . ASP A 1 106 ? 13.717 5.096 -21.379 1.00 96.88 106 ASP A C 1
ATOM 764 O O . ASP A 1 106 ? 12.602 5.503 -21.692 1.00 96.88 106 ASP A O 1
ATOM 768 N N . THR A 1 107 ? 13.982 3.790 -21.272 1.00 97.62 107 THR A N 1
ATOM 769 C CA . THR A 1 107 ? 12.934 2.747 -21.341 1.00 97.62 107 THR A CA 1
ATOM 770 C C . THR A 1 107 ? 12.062 2.808 -20.082 1.00 97.62 107 THR A C 1
ATOM 772 O O . THR A 1 107 ? 12.615 2.777 -18.980 1.00 97.62 107 THR A O 1
ATOM 775 N N . ARG A 1 108 ? 10.734 2.961 -20.220 1.00 96.69 108 ARG A N 1
ATOM 776 C CA . ARG A 1 108 ? 9.818 3.302 -19.114 1.00 96.69 108 ARG A CA 1
ATOM 777 C C . ARG A 1 108 ? 9.019 2.129 -18.558 1.00 96.69 108 ARG A C 1
ATOM 779 O O . ARG A 1 108 ? 8.584 1.243 -19.294 1.00 96.69 108 ARG A O 1
ATOM 786 N N . LEU A 1 109 ? 8.754 2.224 -17.259 1.00 96.62 109 LEU A N 1
ATOM 787 C CA . LEU A 1 109 ? 7.741 1.466 -16.534 1.00 96.62 109 LEU A CA 1
ATOM 788 C C . LEU A 1 109 ? 6.988 2.444 -15.631 1.00 96.62 109 LEU A C 1
ATOM 790 O O . LEU A 1 109 ? 7.621 3.256 -14.961 1.00 96.62 109 LEU A O 1
ATOM 794 N N . ASP A 1 110 ? 5.664 2.364 -15.611 1.00 98.12 110 ASP A N 1
ATOM 795 C CA . ASP A 1 110 ? 4.846 3.085 -14.638 1.00 98.12 110 ASP A CA 1
ATOM 796 C C . ASP A 1 110 ? 3.992 2.073 -13.878 1.00 98.12 110 ASP A C 1
ATOM 798 O O . ASP A 1 110 ? 3.309 1.260 -14.504 1.00 98.12 110 ASP A O 1
ATOM 802 N N . TYR A 1 111 ? 4.014 2.147 -12.551 1.00 98.50 111 TYR A N 1
ATOM 803 C CA . TYR A 1 111 ? 3.129 1.377 -11.684 1.00 98.50 111 TYR A CA 1
ATOM 804 C C . TYR A 1 111 ? 2.303 2.331 -10.831 1.00 98.50 111 TYR A C 1
ATOM 806 O O . TYR A 1 111 ? 2.842 3.302 -10.298 1.00 98.50 111 TYR A O 1
ATOM 814 N N . THR A 1 112 ? 1.003 2.076 -10.715 1.00 98.69 112 THR A N 1
ATOM 815 C CA . THR A 1 112 ? 0.101 2.915 -9.931 1.00 98.69 112 THR A CA 1
ATOM 816 C C . THR A 1 112 ? -0.803 2.117 -9.016 1.00 98.69 112 THR A C 1
ATOM 818 O O . THR A 1 112 ? -1.261 1.043 -9.395 1.00 98.69 112 THR A O 1
ATOM 821 N N . SER A 1 113 ? -1.100 2.691 -7.850 1.00 98.56 113 SER A N 1
ATOM 822 C CA . SER A 1 113 ? -2.294 2.383 -7.070 1.00 98.56 113 SER A CA 1
ATOM 823 C C . SER A 1 113 ? -3.224 3.597 -7.104 1.00 98.56 113 SER A C 1
ATOM 825 O O . SER A 1 113 ? -2.810 4.728 -6.823 1.00 98.56 113 SER A O 1
ATOM 827 N N . ALA A 1 114 ? -4.467 3.389 -7.530 1.00 98.50 114 ALA A N 1
ATOM 828 C CA . ALA A 1 114 ? -5.447 4.453 -7.707 1.00 98.50 114 ALA A CA 1
ATOM 829 C C . ALA A 1 114 ? -6.460 4.496 -6.561 1.00 98.50 114 ALA A C 1
ATOM 831 O O . ALA A 1 114 ? -6.748 3.488 -5.914 1.00 98.50 114 ALA A O 1
ATOM 832 N N . ILE A 1 115 ? -7.058 5.671 -6.371 1.00 98.44 115 ILE A N 1
ATOM 833 C CA . ILE A 1 115 ? -8.146 5.887 -5.419 1.00 98.44 115 ILE A CA 1
ATOM 834 C C . ILE A 1 115 ? -9.442 6.264 -6.137 1.00 98.44 115 ILE A C 1
ATOM 836 O O . ILE A 1 115 ? -9.444 6.903 -7.201 1.00 98.44 115 ILE A O 1
ATOM 840 N N . SER A 1 116 ? -10.558 5.844 -5.556 1.00 98.50 116 SER A N 1
ATOM 841 C CA . SER A 1 116 ? -11.896 6.124 -6.055 1.00 98.50 116 SER A CA 1
ATOM 842 C C . SER A 1 116 ? -12.467 7.414 -5.462 1.00 98.50 116 SER A C 1
ATOM 844 O O . SER A 1 116 ? -12.023 7.943 -4.447 1.00 98.50 116 SER A O 1
ATOM 846 N N . THR A 1 117 ? -13.500 7.924 -6.118 1.00 98.50 117 THR A N 1
ATOM 847 C CA . THR A 1 117 ? -14.433 8.909 -5.573 1.00 98.50 117 THR A CA 1
ATOM 848 C C . THR A 1 117 ? -15.420 8.241 -4.615 1.00 98.50 117 THR A C 1
ATOM 850 O O . THR A 1 117 ? -15.586 7.021 -4.641 1.00 98.50 117 THR A O 1
ATOM 853 N N . THR A 1 118 ? -16.183 9.036 -3.863 1.00 97.75 118 THR A N 1
ATOM 854 C CA . THR A 1 118 ? -17.308 8.556 -3.030 1.00 97.75 118 THR A CA 1
ATOM 855 C C . THR A 1 118 ? -18.432 7.863 -3.817 1.00 97.75 118 THR A C 1
ATOM 857 O O . THR A 1 118 ? -19.296 7.215 -3.238 1.00 97.75 118 THR A O 1
ATOM 860 N N . ALA A 1 119 ? -18.418 7.959 -5.152 1.00 96.62 119 ALA A N 1
ATOM 861 C CA . ALA A 1 119 ? -19.326 7.249 -6.053 1.00 96.62 119 ALA A CA 1
ATOM 862 C C . ALA A 1 119 ? -18.697 5.996 -6.700 1.00 96.62 119 ALA A C 1
ATOM 864 O O . ALA A 1 119 ? -19.277 5.439 -7.630 1.00 96.62 119 ALA A O 1
ATOM 865 N N . GLY A 1 120 ? -17.491 5.588 -6.286 1.00 94.62 120 GLY A N 1
ATOM 866 C CA . GLY A 1 120 ? -16.780 4.433 -6.852 1.00 94.62 120 GLY A CA 1
ATOM 867 C C . GLY A 1 120 ? -16.184 4.662 -8.251 1.00 94.62 120 GLY A C 1
ATOM 868 O O . GLY A 1 120 ? -15.721 3.719 -8.893 1.00 94.62 120 GLY A O 1
ATOM 869 N N . ASN A 1 121 ? -16.176 5.900 -8.760 1.00 97.50 121 ASN A N 1
ATOM 870 C CA . ASN A 1 121 ? -15.476 6.264 -10.004 1.00 97.50 121 ASN A CA 1
ATOM 871 C C . ASN A 1 121 ? -14.000 6.566 -9.739 1.00 97.50 121 ASN A C 1
ATOM 873 O O . ASN A 1 121 ? -13.654 6.887 -8.612 1.00 97.50 121 ASN A O 1
ATOM 877 N N . HIS A 1 122 ? -13.145 6.537 -10.763 1.00 97.69 122 HIS A N 1
ATOM 878 C CA . HIS A 1 122 ? -11.747 6.969 -10.632 1.00 97.69 122 HIS A CA 1
ATOM 879 C C . HIS A 1 122 ? -11.655 8.425 -10.155 1.00 97.69 122 HIS A C 1
ATOM 881 O O . HIS A 1 122 ? -12.373 9.285 -10.670 1.00 97.69 122 HIS A O 1
ATOM 887 N N . LEU A 1 123 ? -10.787 8.679 -9.173 1.00 98.19 123 LEU A N 1
ATOM 888 C CA . LEU A 1 123 ? -10.432 10.026 -8.731 1.00 98.19 123 LEU A CA 1
ATOM 889 C C . LEU A 1 123 ? -9.000 10.377 -9.139 1.00 98.19 123 LEU A C 1
ATOM 891 O O . LEU A 1 123 ? -8.778 11.394 -9.801 1.00 98.19 123 LEU A O 1
ATOM 895 N N . ARG A 1 124 ? -8.024 9.578 -8.696 1.00 98.06 124 ARG A N 1
ATOM 896 C CA . ARG A 1 124 ? -6.605 9.906 -8.856 1.00 98.06 124 ARG A CA 1
ATOM 897 C C . ARG A 1 124 ? -5.731 8.660 -8.856 1.00 98.06 124 ARG A C 1
ATOM 899 O O . ARG A 1 124 ? -5.962 7.735 -8.087 1.00 98.06 124 ARG A O 1
ATOM 906 N N . ASP A 1 125 ? -4.696 8.701 -9.684 1.00 98.44 125 ASP A N 1
ATOM 907 C CA . ASP A 1 125 ? -3.590 7.748 -9.677 1.00 98.44 125 ASP A CA 1
ATOM 908 C C . ASP A 1 125 ? -2.451 8.257 -8.781 1.00 98.44 125 ASP A C 1
ATOM 910 O O . ASP A 1 125 ? -2.124 9.451 -8.792 1.00 98.44 125 ASP A O 1
ATOM 914 N N . PHE A 1 126 ? -1.807 7.357 -8.045 1.00 98.75 126 PHE A N 1
ATOM 915 C CA . PHE A 1 126 ? -0.529 7.589 -7.371 1.00 98.75 126 PHE A CA 1
ATOM 916 C C . PHE A 1 126 ? 0.485 6.663 -8.022 1.00 98.75 126 PHE A C 1
ATOM 918 O O . PHE A 1 126 ? 0.264 5.458 -8.080 1.00 98.75 126 PHE A O 1
ATOM 925 N N . VAL A 1 127 ? 1.504 7.238 -8.655 1.00 98.81 127 VAL A N 1
ATOM 926 C CA . VAL A 1 127 ? 2.286 6.558 -9.691 1.00 98.81 127 VAL A CA 1
ATOM 927 C C . VAL A 1 127 ? 3.762 6.593 -9.339 1.00 98.81 127 VAL A C 1
ATOM 929 O O . VAL A 1 127 ? 4.339 7.673 -9.196 1.00 98.81 127 VAL A O 1
ATOM 932 N N . PHE A 1 128 ? 4.393 5.425 -9.311 1.00 98.81 128 PHE A N 1
ATOM 933 C CA . PHE A 1 128 ? 5.832 5.301 -9.474 1.00 98.81 128 PHE A CA 1
ATOM 934 C C . PHE A 1 128 ? 6.170 5.396 -10.958 1.00 98.81 128 PHE A C 1
ATOM 936 O O . PHE A 1 128 ? 5.737 4.572 -11.762 1.00 98.81 128 PHE A O 1
ATOM 943 N N . ASN A 1 129 ? 6.960 6.400 -11.323 1.00 98.62 129 ASN A N 1
ATOM 944 C CA . ASN A 1 129 ? 7.477 6.576 -12.671 1.00 98.62 129 ASN A CA 1
ATOM 945 C C . ASN A 1 129 ? 8.931 6.110 -12.717 1.00 98.62 129 ASN A C 1
ATOM 947 O O . ASN A 1 129 ? 9.800 6.753 -12.120 1.00 98.62 129 ASN A O 1
ATOM 951 N N . LEU A 1 130 ? 9.208 5.044 -13.467 1.00 97.75 130 LEU A N 1
ATOM 952 C CA . LEU A 1 130 ? 10.528 4.433 -13.593 1.00 97.75 130 LEU A CA 1
ATOM 953 C C . LEU A 1 130 ? 11.094 4.606 -15.004 1.00 97.75 130 LEU A C 1
ATOM 955 O O . LEU A 1 130 ? 10.384 4.588 -16.013 1.00 97.75 130 LEU A O 1
ATOM 959 N N . GLY A 1 131 ? 12.414 4.746 -15.092 1.00 97.81 131 GLY A N 1
ATOM 960 C CA . GLY A 1 131 ? 13.142 4.696 -16.354 1.00 97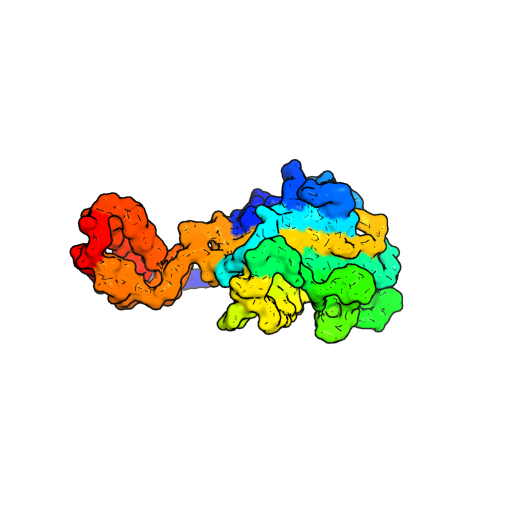.81 131 GLY A CA 1
ATOM 961 C C . GLY A 1 131 ? 14.500 4.032 -16.199 1.00 97.81 131 GLY A C 1
ATOM 962 O O . GLY A 1 131 ? 15.227 4.350 -15.261 1.00 97.81 131 GLY A O 1
ATOM 963 N N . PHE A 1 132 ? 14.866 3.159 -17.135 1.00 98.31 132 PHE A N 1
ATOM 964 C CA . PHE A 1 132 ? 16.214 2.599 -17.181 1.00 98.31 132 PHE A CA 1
ATOM 965 C C . PHE A 1 132 ? 17.211 3.573 -17.812 1.00 98.31 132 PHE A C 1
ATOM 967 O O . PHE A 1 132 ? 16.923 4.210 -18.828 1.00 98.31 132 PHE A O 1
ATOM 974 N N . TYR A 1 133 ? 18.410 3.651 -17.243 1.00 98.31 133 TYR A N 1
ATOM 975 C CA . TYR A 1 133 ? 19.534 4.411 -17.772 1.00 98.31 133 TYR A CA 1
ATOM 976 C C . TYR A 1 133 ? 20.824 3.611 -17.601 1.00 98.31 133 TYR A C 1
ATOM 978 O O . TYR A 1 133 ? 21.163 3.171 -16.508 1.00 98.31 133 TYR A O 1
ATOM 986 N N . SER A 1 134 ? 21.558 3.436 -18.692 1.00 98.00 134 SER A N 1
ATOM 987 C CA . SER A 1 134 ? 22.850 2.756 -18.698 1.00 98.00 134 SER A CA 1
ATOM 988 C C . SER A 1 134 ? 23.961 3.618 -18.094 1.00 98.00 134 SER A C 1
ATOM 990 O O . SER A 1 134 ? 23.838 4.841 -17.970 1.00 98.00 134 SER A O 1
ATOM 992 N N . ALA A 1 135 ? 25.112 2.993 -17.844 1.00 97.62 135 ALA A N 1
ATOM 993 C CA . ALA A 1 135 ? 26.332 3.666 -17.398 1.00 97.62 135 ALA A CA 1
ATOM 994 C C . ALA A 1 135 ? 26.818 4.786 -18.341 1.00 97.62 135 ALA A C 1
ATOM 996 O O . ALA A 1 135 ? 27.576 5.663 -17.931 1.00 97.62 135 ALA A O 1
ATOM 997 N N . SER A 1 136 ? 26.373 4.788 -19.604 1.00 97.25 136 SER A N 1
ATOM 998 C CA . SER A 1 136 ? 26.671 5.871 -20.550 1.00 97.25 136 SER A CA 1
ATOM 999 C C . S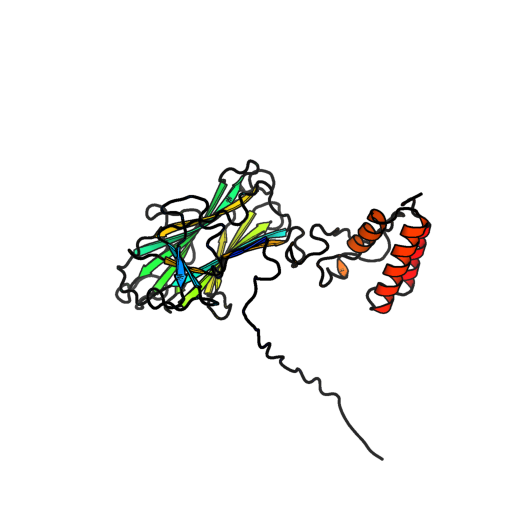ER A 1 136 ? 25.910 7.168 -20.251 1.00 97.25 136 SER A C 1
ATOM 1001 O O . SER A 1 136 ? 26.328 8.244 -20.680 1.00 97.25 136 SER A O 1
ATOM 1003 N N . ASP A 1 137 ? 24.801 7.089 -19.513 1.00 97.81 137 ASP A N 1
ATOM 1004 C CA . ASP A 1 137 ? 24.046 8.253 -19.077 1.00 97.81 137 ASP A CA 1
ATOM 1005 C C . ASP A 1 137 ? 24.673 8.856 -17.814 1.00 97.81 137 ASP A C 1
ATOM 1007 O O . ASP A 1 137 ? 24.627 8.278 -16.722 1.00 97.81 137 ASP A O 1
ATOM 1011 N N . LEU A 1 138 ? 25.224 10.058 -17.972 1.00 97.62 138 LEU A N 1
ATOM 1012 C CA . LEU A 1 138 ? 25.960 10.782 -16.933 1.00 97.62 138 LEU A CA 1
ATOM 1013 C C . LEU A 1 138 ? 25.095 11.810 -16.181 1.00 97.62 138 LEU A C 1
ATOM 1015 O O . LEU A 1 138 ? 25.622 12.786 -15.650 1.00 97.62 138 LEU A O 1
ATOM 1019 N N . THR A 1 139 ? 23.768 11.641 -16.162 1.00 96.56 139 THR A N 1
ATOM 1020 C CA . THR A 1 139 ? 22.839 12.622 -15.572 1.00 96.56 139 THR A CA 1
ATOM 1021 C C . THR A 1 139 ? 21.870 11.997 -14.570 1.00 96.56 139 THR A C 1
ATOM 1023 O O . THR A 1 139 ? 21.440 10.854 -14.714 1.00 96.56 139 THR A O 1
ATOM 1026 N N . GLY A 1 140 ? 21.458 12.778 -13.571 1.00 96.06 140 GLY A N 1
ATOM 1027 C CA . GLY A 1 140 ? 20.549 12.315 -12.521 1.00 96.06 140 GLY A CA 1
ATOM 1028 C C . GLY A 1 140 ? 21.226 11.423 -11.466 1.00 96.06 140 GLY A C 1
ATOM 1029 O O . GLY A 1 140 ? 22.441 11.220 -11.512 1.00 96.06 140 GLY A O 1
ATOM 1030 N N . PRO A 1 141 ? 20.448 10.916 -10.497 1.00 97.62 141 PRO A N 1
ATOM 1031 C CA . PRO A 1 141 ? 20.942 10.035 -9.438 1.00 97.62 141 PRO A CA 1
ATOM 1032 C C . PRO A 1 141 ? 21.625 8.788 -10.007 1.00 97.62 141 PRO A C 1
ATOM 1034 O O . PRO A 1 141 ? 21.197 8.275 -11.043 1.00 97.62 141 PRO A O 1
ATOM 1037 N N . GLY A 1 142 ? 22.704 8.339 -9.359 1.00 97.06 142 GLY A N 1
ATOM 1038 C CA . GLY A 1 142 ? 23.479 7.162 -9.775 1.00 97.06 142 GLY A CA 1
ATOM 1039 C C . GLY A 1 142 ? 24.192 7.297 -11.130 1.00 97.06 142 GLY A C 1
ATOM 1040 O O . GLY A 1 142 ? 24.548 6.294 -11.736 1.00 97.06 142 GLY A O 1
ATOM 1041 N N . ALA A 1 143 ? 24.375 8.516 -11.654 1.00 97.62 143 ALA A N 1
ATOM 1042 C CA . ALA A 1 143 ? 25.051 8.759 -12.932 1.00 97.62 143 ALA A CA 1
ATOM 1043 C C . ALA A 1 143 ? 26.341 7.938 -13.112 1.00 97.62 143 ALA A C 1
ATOM 1045 O O . ALA A 1 143 ? 27.192 7.896 -12.225 1.00 97.62 143 ALA A O 1
ATOM 1046 N N . GLY A 1 144 ? 26.504 7.332 -14.291 1.00 97.12 144 GLY A N 1
ATOM 1047 C CA . GLY A 1 144 ? 27.658 6.481 -14.596 1.00 97.12 144 GLY A CA 1
ATOM 1048 C C . GLY A 1 144 ? 27.488 4.993 -14.267 1.00 97.12 144 GLY A C 1
ATOM 1049 O O . GLY A 1 144 ? 28.416 4.230 -14.524 1.00 97.12 144 GLY A O 1
ATOM 1050 N N . THR A 1 145 ? 26.328 4.555 -13.764 1.00 97.75 145 THR A N 1
ATOM 1051 C CA . THR A 1 145 ? 25.987 3.128 -13.579 1.00 97.75 145 THR A CA 1
ATOM 1052 C C . THR A 1 145 ? 24.767 2.719 -14.407 1.00 97.75 145 THR A C 1
ATOM 1054 O O . THR A 1 145 ? 23.992 3.574 -14.846 1.00 97.75 145 THR A O 1
ATOM 1057 N N . ASN A 1 146 ? 24.594 1.415 -14.648 1.00 98.31 146 ASN A N 1
ATOM 1058 C CA . ASN A 1 146 ? 23.302 0.889 -15.088 1.00 98.31 146 ASN A CA 1
ATOM 1059 C C . ASN A 1 146 ? 22.331 0.963 -13.911 1.00 98.31 146 ASN A C 1
ATOM 1061 O O . ASN A 1 146 ? 22.658 0.495 -12.824 1.00 98.31 146 ASN A O 1
ATOM 1065 N N . ARG A 1 147 ? 21.167 1.575 -14.115 1.00 98.38 147 ARG A N 1
ATOM 1066 C CA . ARG A 1 147 ? 20.235 1.856 -13.024 1.00 98.38 147 ARG A CA 1
ATOM 1067 C C . ARG A 1 147 ? 18.823 2.103 -13.515 1.00 98.38 147 ARG A C 1
ATOM 1069 O O . ARG A 1 147 ? 18.612 2.625 -14.612 1.00 98.38 147 ARG A O 1
ATOM 1076 N N . PHE A 1 148 ? 17.862 1.837 -12.648 1.00 98.56 148 PHE A N 1
ATOM 1077 C CA . PHE A 1 148 ? 16.558 2.475 -12.723 1.00 98.56 148 PHE A CA 1
ATOM 1078 C C . PHE A 1 148 ? 16.634 3.813 -12.000 1.00 98.56 148 PHE A C 1
ATOM 1080 O O . PHE A 1 148 ? 17.195 3.903 -10.912 1.00 98.56 148 PHE A O 1
ATOM 1087 N N . ILE A 1 149 ? 16.078 4.858 -12.602 1.00 98.62 149 ILE A N 1
ATOM 1088 C CA . ILE A 1 149 ? 15.774 6.106 -11.906 1.00 98.62 149 ILE A CA 1
ATOM 1089 C C . ILE A 1 149 ? 14.270 6.151 -11.704 1.00 98.62 149 ILE A C 1
ATOM 1091 O O . ILE A 1 149 ? 13.523 5.870 -12.644 1.00 98.62 149 ILE A O 1
ATOM 1095 N N . ILE A 1 150 ? 13.851 6.490 -10.488 1.00 98.69 150 ILE A N 1
ATOM 1096 C CA . ILE A 1 150 ? 12.454 6.450 -10.065 1.00 98.69 150 ILE A CA 1
ATOM 1097 C C . ILE A 1 150 ? 12.072 7.771 -9.402 1.00 98.69 150 ILE A C 1
ATOM 1099 O O . ILE A 1 150 ? 12.852 8.338 -8.637 1.00 98.69 150 ILE A O 1
ATOM 1103 N N . SER A 1 151 ? 10.859 8.241 -9.680 1.00 98.25 151 SER A N 1
ATOM 1104 C CA . SER A 1 151 ? 10.198 9.336 -8.961 1.00 98.25 151 SER A CA 1
ATOM 1105 C C . SER A 1 151 ? 8.703 9.048 -8.824 1.00 98.25 151 SER A C 1
ATOM 1107 O O . SER A 1 151 ? 8.184 8.220 -9.571 1.00 98.25 151 SER A O 1
ATOM 1109 N N . ALA A 1 152 ? 8.002 9.767 -7.948 1.00 98.06 152 ALA A N 1
ATOM 1110 C CA . ALA A 1 152 ? 6.552 9.647 -7.789 1.00 98.06 152 ALA A CA 1
ATOM 1111 C C . ALA A 1 152 ? 5.772 10.825 -8.403 1.00 98.06 152 ALA A C 1
ATOM 1113 O O . ALA A 1 152 ? 6.210 11.984 -8.362 1.00 98.06 152 ALA A O 1
ATOM 1114 N N . SER A 1 153 ? 4.579 10.552 -8.937 1.00 97.88 153 SER A N 1
ATOM 1115 C CA . SER A 1 153 ? 3.640 11.576 -9.412 1.00 97.88 153 SER A CA 1
ATOM 1116 C C . SER A 1 153 ? 2.183 11.091 -9.405 1.00 97.88 153 SER A C 1
ATOM 1118 O O . SER A 1 153 ? 1.878 10.017 -8.900 1.00 97.88 153 SER A O 1
ATOM 1120 N N . ASN A 1 154 ? 1.272 11.892 -9.968 1.00 97.69 154 ASN A N 1
ATOM 1121 C CA . ASN A 1 154 ? -0.122 11.504 -10.205 1.00 97.69 154 ASN A CA 1
ATOM 1122 C C . ASN A 1 154 ? -0.420 11.284 -11.695 1.00 97.69 154 ASN A C 1
ATOM 1124 O O . ASN A 1 154 ? -1.522 11.566 -12.166 1.00 97.69 154 ASN A O 1
ATOM 1128 N N . SER A 1 155 ? 0.585 10.919 -12.491 1.00 95.62 155 SER A N 1
ATOM 1129 C CA . SER A 1 155 ? 0.424 10.759 -13.935 1.00 95.62 155 SER A CA 1
ATOM 1130 C C . SER A 1 155 ? 1.278 9.621 -14.474 1.00 95.62 155 SER A C 1
ATOM 1132 O O . SER A 1 155 ? 2.489 9.567 -14.260 1.00 95.62 155 SER A O 1
ATOM 1134 N N . ALA A 1 156 ? 0.627 8.723 -15.207 1.00 95.44 156 ALA A N 1
ATOM 1135 C CA . ALA A 1 156 ? 1.269 7.641 -15.934 1.00 95.44 156 ALA A CA 1
ATOM 1136 C C . ALA A 1 156 ? 1.345 7.944 -17.440 1.00 95.44 156 ALA A C 1
ATOM 1138 O O . ALA A 1 156 ? 0.676 8.843 -17.971 1.00 95.44 156 ALA A O 1
ATOM 1139 N N . GLY A 1 157 ? 2.160 7.159 -18.136 1.00 94.06 157 GLY A N 1
ATOM 1140 C CA . GLY A 1 157 ? 2.373 7.236 -19.571 1.00 94.06 157 GLY A CA 1
ATOM 1141 C C . GLY A 1 157 ? 3.542 8.143 -19.928 1.00 94.06 157 GLY A C 1
ATOM 1142 O O . GLY A 1 157 ? 3.707 9.228 -19.373 1.00 94.06 157 GLY A O 1
ATOM 1143 N N . ARG A 1 158 ? 4.313 7.743 -20.945 1.00 93.12 158 ARG A N 1
ATOM 1144 C CA . ARG A 1 158 ? 5.519 8.449 -21.419 1.00 93.12 158 ARG A CA 1
ATOM 1145 C C . ARG A 1 158 ? 5.336 9.955 -21.651 1.00 93.12 158 ARG A C 1
ATOM 1147 O O . ARG A 1 158 ? 6.279 10.715 -21.461 1.00 93.12 158 ARG A O 1
ATOM 1154 N N . ALA A 1 159 ? 4.156 10.388 -22.099 1.00 93.06 159 ALA A N 1
ATOM 1155 C CA . ALA A 1 159 ? 3.877 11.803 -22.351 1.00 93.06 159 ALA A CA 1
ATOM 1156 C C . ALA A 1 159 ? 3.715 12.635 -21.065 1.00 93.06 159 ALA A C 1
ATOM 1158 O O . ALA A 1 159 ? 3.864 13.854 -21.112 1.00 93.06 159 ALA A O 1
ATOM 1159 N N . ASN A 1 160 ? 3.417 11.983 -19.938 1.00 92.56 160 ASN A N 1
ATOM 1160 C CA . ASN A 1 160 ? 3.051 12.628 -18.678 1.00 92.56 160 ASN A CA 1
ATOM 1161 C C . ASN A 1 160 ? 3.981 12.253 -17.512 1.00 92.56 160 ASN A C 1
ATOM 1163 O O . ASN A 1 160 ? 3.885 12.867 -16.451 1.00 92.56 160 ASN A O 1
ATOM 1167 N N . SER A 1 161 ? 4.877 11.277 -17.693 1.00 93.19 161 SER A N 1
ATOM 1168 C CA . SER A 1 161 ? 5.831 10.836 -16.679 1.00 93.19 161 SER A CA 1
ATOM 1169 C C . SER A 1 161 ? 7.253 11.326 -16.958 1.00 93.19 161 SER A C 1
ATOM 1171 O O . SER A 1 161 ? 7.728 11.376 -18.095 1.00 93.19 161 SER A O 1
ATOM 1173 N N . PHE A 1 162 ? 7.965 11.691 -15.890 1.00 95.50 162 PHE A N 1
ATOM 1174 C CA . PHE A 1 162 ? 9.383 12.039 -15.959 1.00 95.50 162 PHE A CA 1
ATOM 1175 C C . PHE A 1 162 ? 10.138 11.453 -14.755 1.00 95.50 162 PHE A C 1
ATOM 1177 O O . PHE A 1 162 ? 10.335 12.145 -13.765 1.00 95.50 162 PHE A O 1
ATOM 1184 N N . PRO A 1 163 ? 10.609 10.198 -14.835 1.00 97.12 163 PRO A N 1
ATOM 1185 C CA . PRO A 1 163 ? 11.372 9.524 -13.778 1.00 97.12 163 PRO A CA 1
ATOM 1186 C C . PRO A 1 163 ? 12.577 10.303 -13.232 1.00 97.12 163 PRO A C 1
ATOM 1188 O O . PRO A 1 163 ? 12.912 10.186 -12.063 1.00 97.12 163 PRO A O 1
ATOM 1191 N N . LYS A 1 164 ? 13.221 11.144 -14.054 1.00 96.75 164 LYS A N 1
ATOM 1192 C CA . LYS A 1 164 ? 14.333 12.026 -13.646 1.00 96.75 164 LYS A CA 1
ATOM 1193 C C . LYS A 1 164 ? 13.873 13.387 -13.097 1.00 96.75 164 LYS A C 1
ATOM 1195 O O . LYS A 1 164 ? 14.698 14.294 -12.994 1.00 96.75 164 LYS A O 1
ATOM 1200 N N . ASN A 1 165 ? 12.590 13.579 -12.787 1.00 96.06 165 ASN A N 1
ATOM 1201 C CA . ASN A 1 165 ? 12.045 14.886 -12.421 1.00 96.06 165 ASN A CA 1
ATOM 1202 C C . ASN A 1 165 ? 12.714 15.450 -11.158 1.00 96.06 165 ASN A C 1
ATOM 1204 O O . ASN A 1 165 ? 12.414 14.977 -10.065 1.00 96.06 165 ASN A O 1
ATOM 1208 N N . PRO A 1 166 ? 13.544 16.507 -11.261 1.00 94.56 166 PRO A N 1
ATOM 1209 C CA . PRO A 1 166 ? 14.262 17.041 -10.107 1.00 94.56 166 PRO A CA 1
ATOM 1210 C C . PRO A 1 166 ? 13.324 17.666 -9.065 1.00 94.56 166 PRO A C 1
ATOM 1212 O O . PRO A 1 166 ? 13.685 17.745 -7.897 1.00 94.56 166 PRO A O 1
ATOM 1215 N N . GLY A 1 167 ? 12.111 18.074 -9.460 1.00 95.19 167 GLY A N 1
ATOM 1216 C CA . GLY A 1 167 ? 11.074 18.555 -8.542 1.00 95.19 167 GLY A CA 1
ATOM 1217 C C . GLY A 1 167 ? 10.350 17.442 -7.780 1.00 95.19 167 GLY A C 1
ATOM 1218 O O . GLY A 1 167 ? 9.471 17.735 -6.976 1.00 95.19 167 GLY A O 1
ATOM 1219 N N . ARG A 1 168 ? 10.688 16.175 -8.043 1.00 96.12 168 ARG A N 1
ATOM 1220 C CA . ARG A 1 168 ? 10.129 14.988 -7.384 1.00 96.12 168 ARG A CA 1
ATOM 1221 C C . ARG A 1 168 ? 11.209 14.124 -6.736 1.00 96.12 168 ARG A C 1
ATOM 1223 O O . ARG A 1 168 ? 10.978 12.939 -6.552 1.00 96.12 168 ARG A O 1
ATOM 1230 N N . SER A 1 169 ? 12.368 14.704 -6.406 1.00 96.75 169 SER A N 1
ATOM 1231 C CA . SER A 1 169 ? 13.456 14.041 -5.665 1.00 96.75 169 SER A CA 1
ATOM 1232 C C . SER A 1 169 ? 13.708 12.602 -6.140 1.00 96.75 169 SER A C 1
ATOM 1234 O O . SER A 1 169 ? 13.414 11.656 -5.410 1.00 96.75 169 SER A O 1
ATOM 1236 N N . PRO A 1 170 ? 14.162 12.415 -7.389 1.00 98.38 170 PRO A N 1
ATOM 1237 C CA . PRO A 1 170 ? 14.283 11.087 -7.958 1.00 98.38 170 PRO A CA 1
ATOM 1238 C C . PRO A 1 170 ? 15.398 10.311 -7.249 1.00 98.38 170 PRO A C 1
ATOM 1240 O O . PRO A 1 170 ? 16.401 10.902 -6.837 1.00 98.38 170 PRO A O 1
ATOM 1243 N N . ILE A 1 171 ? 15.251 8.992 -7.161 1.00 98.56 171 ILE A N 1
ATOM 1244 C CA . ILE A 1 171 ? 16.271 8.071 -6.639 1.00 98.56 171 ILE A CA 1
ATOM 1245 C C . ILE A 1 171 ? 16.869 7.231 -7.769 1.00 98.56 171 ILE A C 1
ATOM 1247 O O . ILE A 1 171 ? 16.337 7.212 -8.880 1.00 98.56 171 ILE A O 1
ATOM 1251 N N . SER A 1 172 ? 17.948 6.506 -7.481 1.00 98.50 172 SER A N 1
ATOM 1252 C CA . SER A 1 172 ? 18.474 5.460 -8.361 1.00 98.50 172 SER A CA 1
ATOM 1253 C C . SER A 1 172 ? 18.552 4.118 -7.647 1.00 98.50 172 SER A C 1
ATOM 1255 O O . SER A 1 172 ? 19.035 4.067 -6.520 1.00 98.50 172 SER A O 1
ATOM 1257 N N . ILE A 1 173 ? 18.170 3.055 -8.350 1.00 98.62 173 ILE A N 1
ATOM 1258 C CA . ILE A 1 173 ? 18.393 1.660 -7.967 1.00 98.62 173 ILE A CA 1
ATOM 1259 C C . ILE A 1 173 ? 19.338 1.047 -9.001 1.00 98.62 173 ILE A C 1
ATOM 1261 O O . ILE A 1 173 ? 19.009 0.995 -10.188 1.00 98.62 173 ILE A O 1
ATOM 1265 N N . ASP A 1 174 ? 20.520 0.626 -8.562 1.00 98.06 174 ASP A N 1
ATOM 1266 C CA . ASP A 1 174 ? 21.604 0.098 -9.402 1.00 98.06 174 ASP A CA 1
ATOM 1267 C C . ASP A 1 174 ? 21.933 -1.376 -9.114 1.00 98.06 174 ASP A C 1
ATOM 1269 O O . ASP A 1 174 ? 22.944 -1.894 -9.586 1.00 98.06 174 ASP A O 1
ATOM 1273 N N . GLN A 1 175 ? 21.061 -2.064 -8.376 1.00 97.81 175 GLN A N 1
ATOM 1274 C CA . GLN A 1 175 ? 21.168 -3.490 -8.088 1.00 97.81 175 GLN A CA 1
ATOM 1275 C C . GLN A 1 175 ? 19.984 -4.242 -8.692 1.00 97.81 175 GLN A C 1
ATOM 1277 O O . GLN A 1 175 ? 18.852 -3.758 -8.689 1.00 97.81 175 GLN A O 1
ATOM 1282 N N . THR A 1 176 ? 20.264 -5.429 -9.233 1.00 98.00 176 THR A N 1
ATOM 1283 C CA . THR A 1 176 ? 19.227 -6.333 -9.733 1.00 98.00 176 THR A CA 1
ATOM 1284 C C . THR A 1 176 ? 18.589 -7.060 -8.558 1.00 98.00 176 THR A C 1
ATOM 1286 O O . THR A 1 176 ? 19.309 -7.630 -7.736 1.00 98.00 176 THR A O 1
ATOM 1289 N N . GLY A 1 177 ? 17.261 -7.097 -8.502 1.00 97.81 177 GLY A N 1
ATOM 1290 C CA . GLY A 1 177 ? 16.550 -7.818 -7.452 1.00 97.81 177 GLY A CA 1
ATOM 1291 C C . GLY A 1 177 ? 15.068 -7.485 -7.364 1.00 97.81 177 GLY A C 1
ATOM 1292 O O . GLY A 1 177 ? 14.535 -6.719 -8.168 1.00 97.81 177 GLY A O 1
ATOM 1293 N N . TRP A 1 178 ? 14.428 -8.089 -6.367 1.00 98.50 178 TRP A N 1
ATOM 1294 C CA . TRP A 1 178 ? 13.058 -7.800 -5.963 1.00 98.50 178 TRP A CA 1
ATOM 1295 C C . TRP A 1 178 ? 13.015 -6.564 -5.064 1.00 98.50 178 TRP A C 1
ATOM 1297 O O . TRP A 1 178 ? 13.847 -6.418 -4.165 1.00 98.50 178 TRP A O 1
ATOM 1307 N N . TYR A 1 179 ? 12.049 -5.690 -5.331 1.00 98.69 179 TYR A N 1
ATOM 1308 C CA . TYR A 1 179 ? 11.772 -4.488 -4.552 1.00 98.69 179 TYR A CA 1
ATOM 1309 C C . TYR A 1 179 ? 10.273 -4.378 -4.305 1.00 98.69 179 TYR A C 1
ATOM 1311 O O . TYR A 1 179 ? 9.496 -4.555 -5.243 1.00 98.69 179 TYR A O 1
ATOM 1319 N N . THR A 1 180 ? 9.879 -4.025 -3.087 1.00 98.56 180 THR A N 1
ATOM 1320 C CA . THR A 1 180 ? 8.471 -3.827 -2.726 1.00 98.56 180 THR A CA 1
ATOM 1321 C C . THR A 1 180 ? 8.071 -2.387 -3.009 1.00 98.56 180 THR A C 1
ATOM 1323 O O . THR A 1 180 ? 8.679 -1.457 -2.480 1.00 98.56 180 THR A O 1
ATOM 1326 N N . PHE A 1 181 ? 7.056 -2.197 -3.848 1.00 98.75 181 PHE A N 1
ATOM 1327 C CA . PHE A 1 181 ? 6.467 -0.902 -4.182 1.00 98.75 181 PHE A CA 1
ATOM 1328 C C . P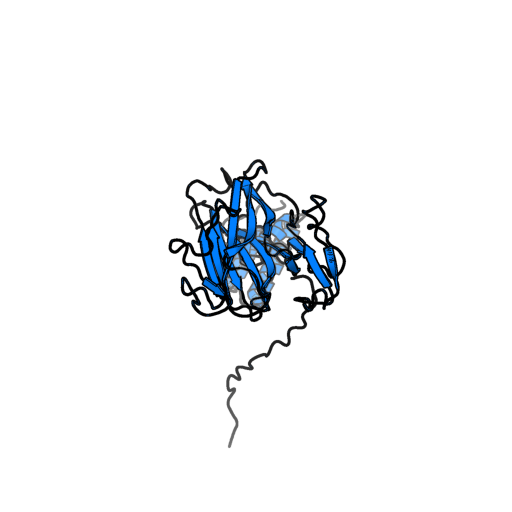HE A 1 181 ? 5.188 -0.718 -3.380 1.00 98.75 181 PHE A C 1
ATOM 1330 O O . PHE A 1 181 ? 4.197 -1.400 -3.634 1.00 98.75 181 PHE A O 1
ATOM 1337 N N . GLU A 1 182 ? 5.199 0.226 -2.448 1.00 98.56 182 GLU A N 1
ATOM 1338 C CA . GLU A 1 182 ? 4.135 0.430 -1.472 1.00 98.56 182 GLU A CA 1
ATOM 1339 C C . GLU A 1 182 ? 3.465 1.795 -1.637 1.00 98.56 182 GLU A C 1
ATOM 1341 O O . GLU A 1 182 ? 4.126 2.805 -1.888 1.00 98.56 182 GLU A O 1
ATOM 1346 N N . HIS A 1 183 ? 2.147 1.825 -1.458 1.00 98.50 183 HIS A N 1
ATOM 1347 C CA . HIS A 1 183 ? 1.373 3.047 -1.273 1.00 98.50 183 HIS A CA 1
ATOM 1348 C C . HIS A 1 183 ? 0.629 2.956 0.056 1.00 98.50 183 HIS A C 1
ATOM 1350 O O . HIS A 1 183 ? -0.209 2.070 0.205 1.00 98.50 183 HIS A O 1
ATOM 1356 N N . MET A 1 184 ? 0.882 3.886 0.971 1.00 96.12 184 MET A N 1
ATOM 1357 C CA . MET A 1 184 ? 0.129 4.061 2.213 1.00 96.12 184 MET A CA 1
ATOM 1358 C C . MET A 1 184 ? -0.794 5.272 2.066 1.00 96.12 184 MET A C 1
ATOM 1360 O O . MET A 1 184 ? -0.326 6.407 1.969 1.00 96.12 184 MET A O 1
ATOM 1364 N N . PHE A 1 185 ? -2.100 5.026 2.040 1.00 97.56 185 PHE A N 1
ATOM 1365 C CA . PHE A 1 185 ? -3.163 6.022 1.953 1.00 97.56 185 PHE A CA 1
ATOM 1366 C C . PHE A 1 185 ? -3.683 6.329 3.355 1.00 97.56 185 PHE A C 1
ATOM 1368 O O . PHE A 1 185 ? -4.147 5.425 4.042 1.00 97.56 185 PHE A O 1
ATOM 1375 N N . ARG A 1 186 ? -3.654 7.597 3.768 1.00 93.62 186 ARG A N 1
ATOM 1376 C CA . ARG A 1 186 ? -4.064 8.026 5.114 1.00 93.62 186 ARG A CA 1
ATOM 1377 C C . ARG A 1 186 ? -4.682 9.422 5.115 1.00 93.62 186 ARG A C 1
ATOM 1379 O O . ARG A 1 186 ? -4.512 10.193 4.167 1.00 93.62 186 ARG A O 1
ATOM 1386 N N . ASP A 1 187 ? -5.372 9.761 6.196 1.00 93.62 187 ASP A N 1
ATOM 1387 C CA . ASP A 1 187 ? -5.693 11.152 6.520 1.00 93.62 187 ASP A CA 1
ATOM 1388 C C . ASP A 1 187 ? -4.424 11.865 7.019 1.00 93.62 187 ASP A C 1
ATOM 1390 O O . ASP A 1 187 ? -3.671 11.330 7.832 1.00 93.62 187 ASP A O 1
ATOM 1394 N N . ASN A 1 188 ? -4.174 13.090 6.559 1.00 92.19 188 ASN A N 1
ATOM 1395 C CA . ASN A 1 188 ? -3.080 13.928 7.061 1.00 92.19 188 ASN A CA 1
ATOM 1396 C C . ASN A 1 188 ? -3.380 14.631 8.404 1.00 92.19 188 ASN A C 1
ATOM 1398 O O . ASN A 1 188 ? -2.645 15.536 8.812 1.00 92.19 188 ASN A O 1
ATOM 1402 N N . GLY A 1 189 ? -4.471 14.258 9.070 1.00 90.06 189 GLY A N 1
ATOM 1403 C CA . GLY A 1 189 ? -4.933 14.791 10.349 1.00 90.06 189 GLY A CA 1
ATOM 1404 C C . GLY A 1 189 ? -5.915 15.959 10.230 1.00 90.06 189 GLY A C 1
ATOM 1405 O O . GLY A 1 189 ? -6.277 16.548 11.251 1.00 90.06 189 GLY A O 1
ATOM 1406 N N . ILE A 1 190 ? -6.336 16.331 9.015 1.00 93.31 190 ILE A N 1
ATOM 1407 C CA . ILE A 1 190 ? -7.320 17.405 8.779 1.00 93.31 190 ILE A CA 1
ATOM 1408 C C . ILE A 1 190 ? -8.414 17.028 7.764 1.00 93.31 190 ILE A C 1
ATOM 1410 O O . ILE A 1 190 ? -9.078 17.923 7.232 1.00 93.31 190 ILE A O 1
ATOM 1414 N N . GLY A 1 191 ? -8.625 15.741 7.482 1.00 95.12 191 GLY A N 1
ATOM 1415 C CA . GLY A 1 191 ? -9.644 15.270 6.538 1.00 95.12 191 GLY A CA 1
ATOM 1416 C C . GLY A 1 191 ? -9.183 15.253 5.082 1.00 95.12 191 GLY A C 1
ATOM 1417 O O . GLY A 1 191 ? -10.022 15.181 4.180 1.00 95.12 191 GLY A O 1
ATOM 1418 N N . ILE A 1 192 ? -7.879 15.388 4.823 1.00 98.31 192 ILE A N 1
ATOM 1419 C CA . ILE A 1 192 ? -7.314 15.428 3.469 1.00 98.31 192 ILE A CA 1
ATOM 1420 C C . ILE A 1 192 ? -6.458 14.190 3.244 1.00 98.31 192 ILE A C 1
ATOM 1422 O O . ILE A 1 192 ? -5.593 13.866 4.054 1.00 98.31 192 ILE A O 1
ATOM 1426 N N . LEU A 1 193 ? -6.662 13.550 2.096 1.00 98.50 193 LEU A N 1
ATOM 1427 C CA . LEU A 1 193 ? -5.868 12.408 1.680 1.00 98.50 193 LEU A CA 1
ATOM 1428 C C . LEU A 1 193 ? -4.391 12.788 1.532 1.00 98.50 193 LEU A C 1
ATOM 1430 O O . LEU A 1 193 ? -4.014 13.707 0.791 1.00 98.50 193 LEU A O 1
ATOM 1434 N N . GLU A 1 194 ? -3.549 12.010 2.189 1.00 97.94 194 GLU A N 1
ATOM 1435 C CA . GLU A 1 194 ? -2.118 11.941 1.970 1.00 97.94 194 GLU A CA 1
ATOM 1436 C C . GLU A 1 194 ? -1.748 10.513 1.585 1.00 97.94 194 GLU A C 1
ATOM 1438 O O . GLU A 1 194 ? -2.216 9.548 2.184 1.00 97.94 194 GLU A O 1
ATOM 1443 N N . VAL A 1 195 ? -0.917 10.386 0.554 1.00 98.50 195 VAL A N 1
ATOM 1444 C CA . VAL A 1 195 ? -0.401 9.095 0.112 1.00 98.50 195 VAL A CA 1
ATOM 1445 C C . VAL A 1 195 ? 1.110 9.128 0.159 1.00 98.50 195 VAL A C 1
ATOM 1447 O O . VAL A 1 195 ? 1.750 9.951 -0.503 1.00 98.50 195 VAL A O 1
ATOM 1450 N N . GLU A 1 196 ? 1.674 8.225 0.944 1.00 98.44 196 GLU A N 1
ATOM 1451 C CA . GLU A 1 196 ? 3.100 7.956 0.966 1.00 98.44 196 GLU A CA 1
ATOM 1452 C C . GLU A 1 196 ? 3.410 6.804 0.016 1.00 98.44 196 GLU A C 1
ATOM 1454 O O . GLU A 1 196 ? 2.806 5.741 0.088 1.00 98.44 196 GLU A O 1
ATOM 1459 N N . LEU A 1 197 ? 4.331 7.043 -0.908 1.00 98.69 197 LEU A N 1
ATOM 1460 C CA . LEU A 1 197 ? 4.831 6.071 -1.859 1.00 98.69 197 LEU A CA 1
ATOM 1461 C C . LEU A 1 197 ? 6.236 5.686 -1.422 1.00 98.69 197 LEU A C 1
ATOM 1463 O O . LEU A 1 197 ? 7.112 6.553 -1.418 1.00 98.69 197 LEU A O 1
ATOM 1467 N N . SER A 1 198 ? 6.456 4.418 -1.100 1.00 98.44 198 SER A N 1
ATOM 1468 C CA . SER A 1 198 ? 7.742 3.911 -0.615 1.00 98.44 198 SER A CA 1
ATOM 1469 C C . SER A 1 198 ? 8.221 2.730 -1.452 1.00 98.44 198 SER A C 1
ATOM 1471 O O . SER A 1 198 ? 7.426 1.946 -1.966 1.00 98.44 198 SER A O 1
ATOM 1473 N N . ILE A 1 199 ? 9.538 2.620 -1.621 1.00 98.50 199 ILE A N 1
ATOM 1474 C CA . ILE A 1 199 ? 10.180 1.444 -2.214 1.00 98.50 199 ILE A CA 1
ATOM 1475 C C . ILE A 1 199 ? 11.110 0.841 -1.176 1.00 98.50 199 ILE A C 1
ATOM 1477 O O . ILE A 1 199 ? 11.975 1.550 -0.653 1.00 98.50 199 ILE A O 1
ATOM 1481 N N . PHE A 1 200 ? 10.972 -0.457 -0.933 1.00 97.69 200 PHE A N 1
ATOM 1482 C CA . PHE A 1 200 ? 11.825 -1.217 -0.026 1.00 97.69 200 PHE A CA 1
ATOM 1483 C C . PHE A 1 200 ? 12.689 -2.205 -0.804 1.00 97.69 200 PHE A C 1
ATOM 1485 O O . PHE A 1 200 ? 12.256 -2.774 -1.807 1.00 97.69 200 PHE A O 1
ATOM 1492 N N . ASP A 1 201 ? 13.931 -2.387 -0.363 1.00 94.81 201 ASP A N 1
ATOM 1493 C CA . ASP A 1 201 ? 14.769 -3.489 -0.832 1.00 94.81 201 ASP A CA 1
ATOM 1494 C C . ASP A 1 201 ? 14.401 -4.815 -0.143 1.00 94.81 201 ASP A C 1
ATOM 1496 O O . ASP A 1 201 ? 13.599 -4.858 0.789 1.00 94.81 201 ASP A O 1
ATOM 1500 N N . SER A 1 202 ? 15.036 -5.911 -0.562 1.00 89.81 202 SER A N 1
ATOM 1501 C CA . SER A 1 202 ? 14.783 -7.251 -0.016 1.00 89.81 202 SER A CA 1
ATOM 1502 C C . SER A 1 202 ? 15.128 -7.421 1.473 1.00 89.81 202 SER A C 1
ATOM 1504 O O . SER A 1 202 ? 14.897 -8.489 2.032 1.00 89.81 202 SER A O 1
ATOM 1506 N N . SER A 1 203 ? 15.755 -6.428 2.114 1.00 87.75 203 SER A N 1
ATOM 1507 C CA . SER A 1 203 ? 16.000 -6.419 3.562 1.00 87.75 203 SER A CA 1
ATOM 1508 C C . SER A 1 203 ? 14.912 -5.681 4.348 1.00 87.75 203 SER A C 1
ATOM 1510 O O . SER A 1 203 ? 14.994 -5.620 5.575 1.00 87.75 203 SER A O 1
ATOM 1512 N N . GLY A 1 204 ? 13.920 -5.109 3.658 1.00 83.88 204 GLY A N 1
ATOM 1513 C CA . GLY A 1 204 ? 12.905 -4.231 4.239 1.00 83.88 204 GLY A CA 1
ATOM 1514 C C . GLY A 1 204 ? 13.401 -2.801 4.468 1.00 83.88 204 GLY A C 1
ATOM 1515 O O . GLY A 1 204 ? 12.765 -2.038 5.193 1.00 83.88 204 GLY A O 1
ATOM 1516 N N . THR A 1 205 ? 14.540 -2.407 3.887 1.00 89.44 205 THR A N 1
ATOM 1517 C CA . THR A 1 205 ? 15.058 -1.040 4.028 1.00 89.44 205 THR A CA 1
ATOM 1518 C C . THR A 1 205 ? 14.450 -0.141 2.958 1.00 89.44 205 THR A C 1
ATOM 1520 O O . THR A 1 205 ? 14.539 -0.441 1.767 1.00 89.44 205 THR A O 1
ATOM 1523 N N . ALA A 1 206 ? 13.872 0.993 3.363 1.00 93.31 206 ALA A N 1
ATOM 1524 C CA . ALA A 1 206 ? 13.361 1.988 2.424 1.00 93.31 206 ALA A CA 1
ATOM 1525 C C . ALA A 1 206 ? 14.510 2.613 1.610 1.00 93.31 206 ALA A C 1
ATOM 1527 O O . ALA A 1 206 ? 15.440 3.200 2.170 1.00 93.31 206 ALA A O 1
ATOM 1528 N N . VAL A 1 207 ? 14.430 2.519 0.283 1.00 97.06 207 VAL A N 1
ATOM 1529 C CA . VAL A 1 207 ? 15.400 3.102 -0.664 1.00 97.06 207 VAL A CA 1
ATOM 1530 C C . VAL A 1 207 ? 14.886 4.381 -1.332 1.00 97.06 207 VAL A C 1
ATOM 1532 O O . VAL A 1 207 ? 15.667 5.134 -1.917 1.00 97.06 207 VAL A O 1
ATOM 1535 N N . GLY A 1 208 ? 13.590 4.673 -1.207 1.00 96.81 208 GLY A N 1
ATOM 1536 C CA . GLY A 1 208 ? 12.996 5.955 -1.575 1.00 96.81 208 GLY A CA 1
ATOM 1537 C C . GLY A 1 208 ? 11.581 6.100 -1.043 1.00 96.81 208 GLY A C 1
ATOM 1538 O O . GLY A 1 208 ? 10.846 5.120 -0.987 1.00 96.81 208 GLY A O 1
ATOM 1539 N N . THR A 1 209 ? 11.220 7.335 -0.695 1.00 97.62 209 THR A N 1
ATOM 1540 C CA . THR A 1 209 ? 9.899 7.686 -0.169 1.00 97.62 209 THR A CA 1
ATOM 1541 C C . THR A 1 209 ? 9.462 9.043 -0.714 1.00 97.62 209 THR A C 1
ATOM 1543 O O . THR A 1 209 ? 10.258 9.987 -0.781 1.00 97.62 209 THR A O 1
ATOM 1546 N N . TRP A 1 210 ? 8.189 9.155 -1.086 1.00 98.50 210 TRP A N 1
ATOM 1547 C CA . TRP A 1 210 ? 7.559 10.385 -1.558 1.00 98.50 210 TRP A CA 1
ATOM 1548 C C . TRP A 1 210 ? 6.174 10.544 -0.951 1.00 98.50 210 TRP A C 1
ATOM 1550 O O . TRP A 1 210 ? 5.412 9.591 -0.895 1.00 98.50 210 TRP A O 1
ATOM 1560 N N . THR A 1 211 ? 5.804 11.770 -0.601 1.00 98.06 211 THR A N 1
ATOM 1561 C CA . THR A 1 211 ? 4.465 12.077 -0.090 1.00 98.06 211 THR A CA 1
ATOM 1562 C C . THR A 1 211 ? 3.713 12.938 -1.096 1.00 98.06 211 THR A C 1
ATOM 1564 O O . THR A 1 211 ? 4.214 13.980 -1.536 1.00 98.06 211 THR A O 1
ATOM 1567 N N . LEU A 1 212 ? 2.513 12.508 -1.481 1.00 98.38 212 LEU A N 1
ATOM 1568 C CA . LEU A 1 212 ? 1.614 13.228 -2.377 1.00 98.38 212 LEU A CA 1
ATOM 1569 C C . LEU A 1 212 ? 0.304 13.537 -1.650 1.00 98.38 212 LEU A C 1
ATOM 1571 O O . LEU A 1 212 ? -0.338 12.653 -1.100 1.00 98.38 212 LEU A O 1
ATOM 1575 N N . SER A 1 213 ? -0.110 14.801 -1.684 1.00 97.81 213 SER A N 1
ATOM 1576 C CA . SER A 1 213 ? -1.384 15.250 -1.122 1.00 97.81 213 SER A CA 1
ATOM 1577 C C . SER A 1 213 ? -1.921 16.435 -1.924 1.00 97.81 213 SER A C 1
ATOM 1579 O O . SER A 1 213 ? -1.155 17.202 -2.523 1.00 97.81 213 SER A O 1
ATOM 1581 N N . SER A 1 214 ? -3.243 16.580 -1.957 1.00 97.62 214 SER A N 1
ATOM 1582 C CA . SER A 1 214 ? -3.943 17.701 -2.582 1.00 97.62 214 SER A CA 1
ATOM 1583 C C . SER A 1 214 ? -5.112 18.125 -1.707 1.00 97.62 214 SER A C 1
ATOM 1585 O O . SER A 1 214 ? -5.946 17.304 -1.349 1.00 97.62 214 SER A O 1
ATOM 1587 N N . LEU A 1 215 ? -5.259 19.429 -1.458 1.00 97.69 215 LEU A N 1
ATOM 1588 C CA . LEU A 1 215 ? -6.380 19.976 -0.677 1.00 97.69 215 LEU A CA 1
ATOM 1589 C C . LEU A 1 215 ? -7.763 19.735 -1.314 1.00 97.69 215 LEU A C 1
ATOM 1591 O O . LEU A 1 215 ? -8.785 20.005 -0.692 1.00 97.69 215 LEU A O 1
ATOM 1595 N N . THR A 1 216 ? -7.811 19.274 -2.566 1.00 98.00 216 THR A N 1
ATOM 1596 C CA . THR A 1 216 ? -9.056 18.881 -3.246 1.00 98.00 216 THR A CA 1
ATOM 1597 C C . THR A 1 216 ? -9.525 17.475 -2.890 1.00 98.00 216 THR A C 1
ATOM 1599 O O . THR A 1 216 ? -10.659 17.118 -3.210 1.00 98.00 216 THR A O 1
ATOM 1602 N N . ASP A 1 217 ? -8.656 16.670 -2.286 1.00 98.25 217 ASP A N 1
ATOM 1603 C CA . ASP A 1 217 ? -8.880 15.253 -2.022 1.00 98.25 217 ASP A CA 1
ATOM 1604 C C . ASP A 1 217 ? -9.370 15.107 -0.580 1.00 98.25 217 ASP A C 1
ATOM 1606 O O . ASP A 1 217 ? -8.651 14.679 0.316 1.00 98.25 217 ASP A O 1
ATOM 1610 N N . VAL A 1 218 ? -10.603 15.563 -0.362 1.00 98.44 218 VAL A N 1
ATOM 1611 C CA . VAL A 1 218 ? -11.276 15.582 0.935 1.00 98.44 218 VAL A CA 1
ATOM 1612 C C . VAL A 1 218 ? -11.914 14.215 1.180 1.00 98.44 218 VAL A C 1
ATOM 1614 O O . VAL A 1 218 ? -12.796 13.791 0.420 1.00 98.44 218 VAL A O 1
ATOM 1617 N N . ILE A 1 219 ? -11.482 13.546 2.246 1.00 98.00 219 ILE A N 1
ATOM 1618 C CA . ILE A 1 219 ? -11.953 12.220 2.664 1.00 98.00 219 ILE A CA 1
ATOM 1619 C C . ILE A 1 219 ? -13.455 12.256 2.958 1.00 98.00 219 ILE A C 1
ATOM 1621 O O . ILE A 1 219 ? -13.966 13.183 3.586 1.00 98.00 219 ILE A O 1
ATOM 1625 N N . GLY A 1 220 ? -14.193 11.285 2.411 1.00 95.12 220 GLY A N 1
ATOM 1626 C CA . GLY A 1 220 ? -15.648 11.180 2.562 1.00 95.12 220 GLY A CA 1
ATOM 1627 C C . GLY A 1 220 ? -16.460 12.205 1.760 1.00 95.12 220 GLY A C 1
ATOM 1628 O O . GLY A 1 220 ? -17.689 12.138 1.751 1.00 95.12 220 GLY A O 1
ATOM 1629 N N . VAL A 1 221 ? -15.808 13.133 1.048 1.00 97.69 221 VAL A N 1
ATOM 1630 C CA . VAL A 1 221 ? -16.471 14.116 0.174 1.00 97.69 221 VAL A CA 1
ATOM 1631 C C . VAL A 1 221 ? -16.113 13.857 -1.284 1.00 97.69 221 VAL A C 1
ATOM 1633 O O . VAL A 1 221 ? -16.986 13.520 -2.086 1.00 97.69 221 VAL A O 1
ATOM 1636 N N . THR A 1 222 ? -14.834 14.002 -1.636 1.00 98.12 222 THR A N 1
ATOM 1637 C CA . THR A 1 222 ? -14.325 13.702 -2.982 1.00 98.12 222 THR A CA 1
ATOM 1638 C C . THR A 1 222 ? -13.628 12.355 -3.028 1.00 98.12 222 THR A C 1
ATOM 1640 O O . THR A 1 222 ? -13.763 11.668 -4.036 1.00 98.12 222 THR A O 1
ATOM 1643 N N . VAL A 1 223 ? -12.949 11.961 -1.950 1.00 98.44 223 VAL A N 1
ATOM 1644 C CA . VAL A 1 223 ? -12.219 10.695 -1.815 1.00 98.44 223 VAL A CA 1
ATOM 1645 C C . VAL A 1 223 ? -13.130 9.608 -1.240 1.00 98.44 223 VAL A C 1
ATOM 1647 O O . VAL A 1 223 ? -13.766 9.807 -0.204 1.00 98.44 223 VAL A O 1
ATOM 1650 N N . GLY A 1 224 ? -13.197 8.481 -1.949 1.00 96.31 224 GLY A N 1
ATOM 1651 C CA . GLY A 1 224 ? -13.805 7.223 -1.514 1.00 96.31 224 GLY A CA 1
ATOM 1652 C C . GLY A 1 224 ? -12.731 6.218 -1.094 1.00 96.31 224 GLY A C 1
ATOM 1653 O O . GLY A 1 224 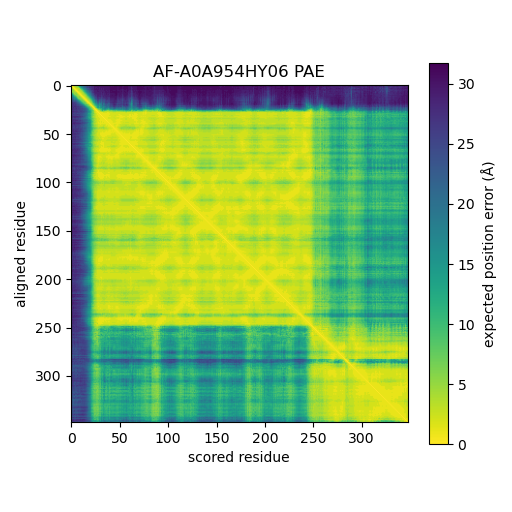? -11.784 6.597 -0.422 1.00 96.31 224 GLY A O 1
ATOM 1654 N N . GLY A 1 225 ? -12.870 4.953 -1.493 1.00 95.19 225 GLY A N 1
ATOM 1655 C CA . GLY A 1 225 ? -11.944 3.881 -1.115 1.00 95.19 225 GLY A CA 1
ATOM 1656 C C . GLY A 1 225 ? -10.923 3.531 -2.194 1.00 95.19 225 GLY A C 1
ATOM 1657 O O . GLY A 1 225 ? -10.719 4.277 -3.160 1.00 95.19 225 GLY A O 1
ATOM 1658 N N . ASN A 1 226 ? -10.309 2.360 -2.041 1.00 96.12 226 ASN A N 1
ATOM 1659 C CA . ASN A 1 226 ? -9.352 1.808 -2.992 1.00 96.12 226 ASN A CA 1
ATOM 1660 C C . ASN A 1 226 ? -9.934 1.660 -4.406 1.00 96.12 226 ASN A C 1
ATOM 1662 O O . ASN A 1 226 ? -11.150 1.633 -4.641 1.00 96.12 226 ASN A O 1
ATOM 1666 N N . ARG A 1 227 ? -9.030 1.590 -5.382 1.00 97.50 227 ARG A N 1
ATOM 1667 C CA . ARG A 1 227 ? -9.375 1.290 -6.768 1.00 97.50 227 ARG A CA 1
ATOM 1668 C C . ARG A 1 227 ? -8.517 0.160 -7.316 1.00 97.50 227 ARG A C 1
ATOM 1670 O O . ARG A 1 227 ? -8.591 -0.930 -6.787 1.00 97.50 227 ARG A O 1
ATOM 1677 N N . TYR A 1 228 ? -7.756 0.388 -8.380 1.00 98.25 228 TYR A N 1
ATOM 1678 C CA . TYR A 1 228 ? -6.941 -0.632 -9.025 1.00 98.25 228 TYR A CA 1
ATOM 1679 C C . TYR A 1 228 ? -5.464 -0.437 -8.692 1.00 98.25 228 TYR A C 1
ATOM 1681 O O . TYR A 1 228 ? -5.024 0.685 -8.427 1.00 98.25 228 TYR A O 1
ATOM 1689 N N . GLY A 1 229 ? -4.701 -1.520 -8.780 1.00 98.44 229 GLY A N 1
ATOM 1690 C CA . GLY A 1 229 ? -3.268 -1.500 -9.052 1.00 98.44 229 GLY A CA 1
ATOM 1691 C C . GLY A 1 229 ? -3.041 -1.729 -10.546 1.00 98.44 229 GLY A C 1
ATOM 1692 O O . GLY A 1 229 ? -3.717 -2.563 -11.143 1.00 98.44 229 GLY A O 1
ATOM 1693 N N . TRP A 1 230 ? -2.136 -0.995 -11.196 1.00 98.38 230 TRP A N 1
ATOM 1694 C CA . TRP A 1 230 ? -1.911 -1.153 -12.639 1.00 98.38 230 TRP A CA 1
ATOM 1695 C C . TRP A 1 230 ? -0.483 -0.820 -13.068 1.00 98.38 230 TRP A C 1
ATOM 1697 O O . TRP A 1 230 ? 0.030 0.271 -12.808 1.00 98.38 230 TRP A O 1
ATOM 1707 N N . PHE A 1 231 ? 0.141 -1.733 -13.817 1.00 97.94 231 PHE A N 1
ATOM 1708 C CA . PHE A 1 231 ? 1.341 -1.442 -14.602 1.00 97.94 231 PHE A CA 1
ATOM 1709 C C . PHE A 1 231 ? 0.953 -0.710 -15.893 1.00 97.94 231 PHE A C 1
ATOM 1711 O O . PHE A 1 231 ? 0.811 -1.304 -16.964 1.00 97.94 231 PHE A O 1
ATOM 1718 N N . ALA A 1 232 ? 0.742 0.600 -15.771 1.00 96.31 232 ALA A N 1
ATOM 1719 C CA . ALA A 1 232 ? 0.164 1.453 -16.806 1.00 96.31 232 ALA A CA 1
ATOM 1720 C C . ALA A 1 232 ? 1.028 1.618 -18.062 1.00 96.31 232 ALA A C 1
ATOM 1722 O O . ALA A 1 232 ? 0.509 1.839 -19.159 1.00 96.31 232 ALA A O 1
ATOM 1723 N N . THR A 1 233 ? 2.343 1.485 -17.910 1.00 95.56 233 THR A N 1
ATOM 1724 C CA . THR A 1 233 ? 3.308 1.555 -19.009 1.00 95.56 233 THR A CA 1
ATOM 1725 C C . THR A 1 233 ? 4.331 0.449 -18.831 1.00 95.56 233 THR A C 1
ATOM 1727 O O . THR A 1 233 ? 4.902 0.335 -17.754 1.00 95.56 233 THR A O 1
ATOM 1730 N N . ASN A 1 234 ? 4.641 -0.291 -19.894 1.00 95.50 234 ASN A N 1
ATOM 1731 C CA . ASN A 1 234 ? 5.813 -1.158 -19.955 1.00 95.50 234 ASN A CA 1
ATOM 1732 C C . ASN A 1 234 ? 6.439 -1.087 -21.349 1.00 95.50 234 ASN A C 1
ATOM 1734 O O . ASN A 1 234 ? 5.821 -1.463 -22.345 1.00 95.50 234 ASN A O 1
ATOM 1738 N N . GLU A 1 235 ? 7.671 -0.598 -21.420 1.00 96.50 235 GLU A N 1
ATOM 1739 C CA . GLU A 1 235 ? 8.420 -0.460 -22.671 1.00 96.50 235 GLU A CA 1
ATOM 1740 C C . GLU A 1 235 ? 9.634 -1.387 -22.750 1.00 96.50 235 GLU A C 1
ATOM 1742 O O . GLU A 1 235 ? 10.393 -1.331 -23.717 1.00 96.50 235 GLU A O 1
ATOM 1747 N N . PHE A 1 236 ? 9.823 -2.261 -21.761 1.00 92.38 236 PHE A N 1
ATOM 1748 C CA . PHE A 1 236 ? 10.992 -3.135 -21.669 1.00 92.38 236 PHE A CA 1
ATOM 1749 C C . PHE A 1 236 ? 11.001 -4.256 -22.716 1.00 92.38 236 PHE A C 1
ATOM 1751 O O . PHE A 1 236 ? 11.998 -4.962 -22.858 1.00 92.38 236 PHE A O 1
ATOM 1758 N N . GLY A 1 237 ? 9.911 -4.417 -23.477 1.00 86.25 237 GLY A N 1
ATOM 1759 C CA . GLY A 1 237 ? 9.789 -5.436 -24.525 1.00 86.25 237 GLY A CA 1
ATOM 1760 C C . GLY A 1 237 ? 9.789 -6.870 -23.986 1.00 86.25 237 GLY A C 1
ATOM 1761 O O . GLY A 1 237 ? 9.879 -7.819 -24.762 1.00 86.25 237 GLY A O 1
ATOM 1762 N N . VAL A 1 238 ? 9.685 -7.014 -22.665 1.00 86.50 238 VAL A N 1
ATOM 1763 C CA . VAL A 1 238 ? 9.589 -8.265 -21.919 1.00 86.50 238 VAL A CA 1
ATOM 1764 C C . VAL A 1 238 ? 8.427 -8.157 -20.938 1.00 86.50 238 VAL A C 1
ATOM 1766 O O . VAL A 1 238 ? 8.072 -7.056 -20.505 1.00 86.50 238 VAL A O 1
ATOM 1769 N N . SER A 1 239 ? 7.839 -9.298 -20.586 1.00 90.38 239 SER A N 1
ATOM 1770 C CA . SER A 1 239 ? 6.889 -9.348 -19.479 1.00 90.38 239 SER A CA 1
ATOM 1771 C C . SER A 1 239 ? 7.613 -9.001 -18.181 1.00 90.38 239 SER A C 1
ATOM 1773 O O . SER A 1 239 ? 8.683 -9.543 -17.901 1.00 90.38 239 SER A O 1
ATOM 1775 N N . LEU A 1 240 ? 7.028 -8.097 -17.405 1.00 94.50 240 LEU A N 1
ATOM 1776 C CA . LEU A 1 240 ? 7.482 -7.750 -16.063 1.00 94.50 240 LEU A CA 1
ATOM 1777 C C . LEU A 1 240 ? 7.239 -8.937 -15.149 1.00 94.50 240 LEU A C 1
ATOM 1779 O O . LEU A 1 240 ? 6.166 -9.526 -15.243 1.00 94.50 240 LEU A O 1
ATOM 1783 N N . ALA A 1 241 ? 8.194 -9.253 -14.279 1.00 98.06 241 ALA A N 1
ATOM 1784 C CA . ALA A 1 241 ? 7.980 -10.184 -13.181 1.00 98.06 241 ALA A CA 1
ATOM 1785 C C . ALA A 1 241 ? 7.586 -9.398 -11.925 1.00 98.06 241 ALA A C 1
ATOM 1787 O O . ALA A 1 241 ? 8.227 -8.396 -11.590 1.00 98.06 241 ALA A O 1
ATOM 1788 N N . PHE A 1 242 ? 6.520 -9.845 -11.273 1.00 98.56 242 PHE A N 1
ATOM 1789 C CA . PHE A 1 242 ? 5.989 -9.260 -10.050 1.00 98.56 242 PHE A CA 1
ATOM 1790 C C . PHE A 1 242 ? 5.422 -10.358 -9.144 1.00 98.56 242 PHE A C 1
ATOM 1792 O O . PHE A 1 242 ? 5.099 -11.450 -9.617 1.00 98.56 242 PHE A O 1
ATOM 1799 N N . ASP A 1 243 ? 5.342 -10.086 -7.849 1.00 98.38 243 ASP A N 1
ATOM 1800 C CA . ASP A 1 243 ? 4.994 -11.076 -6.832 1.00 98.38 243 ASP A CA 1
ATOM 1801 C C . ASP A 1 243 ? 4.355 -10.413 -5.600 1.00 98.38 243 ASP A C 1
ATOM 1803 O O . ASP A 1 243 ? 4.245 -9.184 -5.561 1.00 98.38 243 ASP A O 1
ATOM 1807 N N . ASN A 1 244 ? 3.930 -11.218 -4.620 1.00 96.25 244 ASN A N 1
ATOM 1808 C CA . ASN A 1 244 ? 3.517 -10.786 -3.274 1.00 96.25 244 ASN A CA 1
ATOM 1809 C C . ASN A 1 244 ? 2.656 -9.517 -3.269 1.00 96.25 244 ASN A C 1
ATOM 1811 O O . ASN A 1 244 ? 3.030 -8.464 -2.753 1.00 96.25 244 ASN A O 1
ATOM 1815 N N . THR A 1 245 ? 1.494 -9.608 -3.906 1.00 97.12 245 THR A N 1
ATOM 1816 C CA . THR A 1 245 ? 0.594 -8.462 -4.059 1.00 97.12 245 THR A CA 1
ATOM 1817 C C . THR A 1 245 ? -0.362 -8.401 -2.886 1.00 97.12 245 THR A C 1
ATOM 1819 O O . THR A 1 245 ? -0.918 -9.429 -2.501 1.00 97.12 245 THR A O 1
ATOM 1822 N N . MET A 1 246 ? -0.548 -7.216 -2.308 1.00 94.62 246 MET A N 1
ATOM 1823 C CA . MET A 1 246 ? -1.264 -7.082 -1.044 1.00 94.62 246 MET A CA 1
ATOM 1824 C C . MET A 1 246 ? -2.070 -5.786 -0.961 1.00 94.62 246 MET A C 1
ATOM 1826 O O . MET A 1 246 ? -1.625 -4.738 -1.435 1.00 94.62 246 MET A O 1
ATOM 1830 N N . LYS A 1 247 ? -3.223 -5.856 -0.292 1.00 94.06 247 LYS A N 1
ATOM 1831 C CA . LYS A 1 247 ? -3.922 -4.713 0.303 1.00 94.06 247 LYS A CA 1
ATOM 1832 C C . LYS A 1 247 ? -4.228 -5.023 1.769 1.00 94.06 247 LYS A C 1
ATOM 1834 O O . LYS A 1 247 ? -4.684 -6.121 2.079 1.00 94.06 247 LYS A O 1
ATOM 1839 N N . VAL A 1 248 ? -3.992 -4.042 2.634 1.00 89.62 248 VAL A N 1
ATOM 1840 C CA . VAL A 1 248 ? -4.293 -4.095 4.071 1.00 89.62 248 VAL A CA 1
ATOM 1841 C C . VAL A 1 248 ? -5.016 -2.813 4.462 1.00 89.62 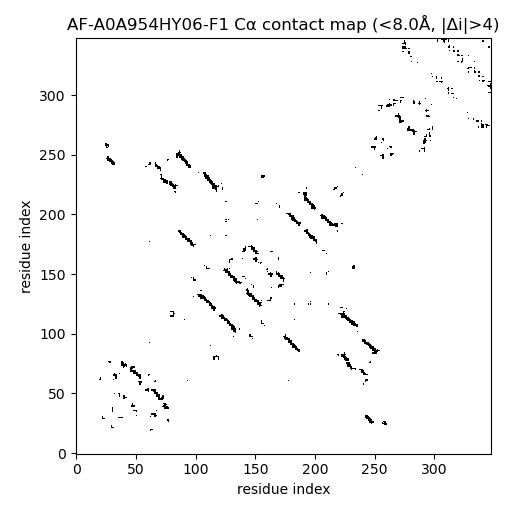248 VAL A C 1
ATOM 1843 O O . VAL A 1 248 ? -4.528 -1.727 4.145 1.00 89.62 248 VAL A O 1
ATOM 1846 N N . SER A 1 249 ? -6.140 -2.931 5.153 1.00 86.81 249 SER A N 1
ATOM 1847 C CA . SER A 1 249 ? -6.857 -1.837 5.801 1.00 86.81 249 SER A CA 1
ATOM 1848 C C . SER A 1 249 ? -6.638 -1.875 7.314 1.00 86.81 249 SER A C 1
ATOM 1850 O O . SER A 1 249 ? -6.415 -2.935 7.894 1.00 86.81 249 SER A O 1
ATOM 1852 N N . ASP A 1 250 ? -6.653 -0.692 7.916 1.00 77.56 250 ASP A N 1
ATOM 1853 C CA . ASP A 1 250 ? -6.676 -0.453 9.361 1.00 77.56 250 ASP A CA 1
ATOM 1854 C C . ASP A 1 250 ? -7.780 0.594 9.544 1.00 77.56 250 ASP A C 1
ATOM 1856 O O . ASP A 1 250 ? -7.626 1.761 9.171 1.00 77.56 250 ASP A O 1
ATOM 1860 N N . THR A 1 251 ? -8.977 0.140 9.896 1.00 78.94 251 THR A N 1
ATOM 1861 C CA . THR A 1 251 ? -10.202 0.930 9.819 1.00 78.94 251 THR A CA 1
ATOM 1862 C C . THR A 1 251 ? -10.230 1.978 10.908 1.00 78.94 251 THR A C 1
ATOM 1864 O O . THR A 1 251 ? -10.736 3.068 10.636 1.00 78.94 251 THR A O 1
ATOM 1867 N N . ASP A 1 252 ? -9.650 1.732 12.075 1.00 71.50 252 ASP A N 1
ATOM 1868 C CA . ASP A 1 252 ? -9.694 2.653 13.206 1.00 71.50 252 ASP A CA 1
ATOM 1869 C C . ASP A 1 252 ? -8.352 3.361 13.493 1.00 71.50 252 ASP A C 1
ATOM 1871 O O . ASP A 1 252 ? -8.320 4.372 14.206 1.00 71.50 252 ASP A O 1
ATOM 1875 N N . GLY A 1 253 ? -7.287 2.948 12.803 1.00 70.88 253 GLY A N 1
ATOM 1876 C CA . GLY A 1 253 ? -5.977 3.590 12.791 1.00 70.88 253 GLY A CA 1
ATOM 1877 C C . GLY A 1 253 ? -5.134 3.264 14.014 1.00 70.88 253 GLY A C 1
ATOM 1878 O O . GLY A 1 253 ? -4.278 4.078 14.392 1.00 70.88 253 GLY A O 1
ATOM 1879 N N . ASP A 1 254 ? -5.394 2.140 14.672 1.00 67.56 254 ASP A N 1
ATOM 1880 C CA . ASP A 1 254 ? -4.731 1.763 15.912 1.00 67.56 254 ASP A CA 1
ATOM 1881 C C . ASP A 1 254 ? -3.396 1.025 15.732 1.00 67.56 254 ASP A C 1
ATOM 1883 O O . ASP A 1 254 ? -2.629 0.861 16.693 1.00 67.56 254 ASP A O 1
ATOM 1887 N N . GLY A 1 255 ? -3.060 0.686 14.485 1.00 71.12 255 GLY A N 1
ATOM 1888 C CA . GLY A 1 255 ? -1.846 -0.025 14.107 1.00 71.12 255 GLY A CA 1
ATOM 1889 C C . GLY A 1 255 ? -2.002 -1.544 14.014 1.00 71.12 255 GLY A C 1
ATOM 1890 O O . GLY A 1 255 ? -0.998 -2.225 13.769 1.00 71.12 255 GLY A O 1
ATOM 1891 N N . VAL A 1 256 ? -3.211 -2.075 14.185 1.00 70.12 256 VAL A N 1
ATOM 1892 C CA . VAL A 1 256 ? -3.603 -3.457 13.905 1.00 70.12 256 VAL A CA 1
ATOM 1893 C C . VAL A 1 256 ? -4.446 -3.462 12.629 1.00 70.12 256 VAL A C 1
ATOM 1895 O O . VAL A 1 256 ? -5.353 -2.672 12.435 1.00 70.12 256 VAL A O 1
ATOM 1898 N N . SER A 1 257 ? -4.113 -4.337 11.682 1.00 77.94 257 SER A N 1
ATOM 1899 C CA . SER A 1 257 ? -4.899 -4.458 10.449 1.00 77.94 257 SER A CA 1
ATOM 1900 C C . SER A 1 257 ? -6.270 -5.070 10.724 1.00 77.94 257 SER A C 1
ATOM 1902 O O . SER A 1 257 ? -6.324 -6.054 11.459 1.00 77.94 257 SER A O 1
ATOM 1904 N N . ASP A 1 258 ? -7.308 -4.655 9.998 1.00 77.38 258 ASP A N 1
ATOM 1905 C CA . ASP A 1 258 ? -8.706 -5.088 10.178 1.00 77.38 258 ASP A CA 1
ATOM 1906 C C . ASP A 1 258 ? -8.907 -6.604 10.257 1.00 77.38 258 ASP A C 1
ATOM 1908 O O . ASP A 1 258 ? -9.797 -7.090 10.947 1.00 77.38 258 ASP A O 1
ATOM 1912 N N . SER A 1 259 ? -8.108 -7.390 9.531 1.00 74.62 259 SER A N 1
ATOM 1913 C CA . SER A 1 259 ? -8.255 -8.853 9.549 1.00 74.62 259 SER A CA 1
ATOM 1914 C C . SER A 1 259 ? -7.445 -9.570 10.639 1.00 74.62 259 SER A C 1
ATOM 1916 O O . SER A 1 259 ? -7.579 -10.786 10.790 1.00 74.62 259 SER A O 1
ATOM 1918 N N . LEU A 1 260 ? -6.651 -8.826 11.415 1.00 74.38 260 LEU A N 1
ATOM 1919 C CA . LEU A 1 260 ? -6.081 -9.228 12.710 1.00 74.38 260 LEU A CA 1
ATOM 1920 C C . LEU A 1 260 ? -6.750 -8.528 13.897 1.00 74.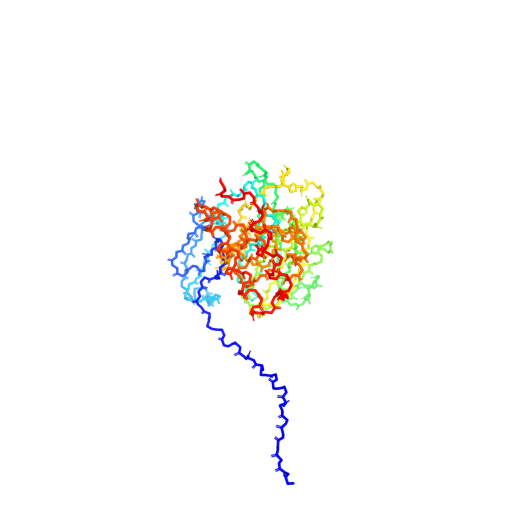38 260 LEU A C 1
ATOM 1922 O O . LEU A 1 260 ? -6.379 -8.797 15.038 1.00 74.38 260 LEU A O 1
ATOM 1926 N N . ASP A 1 261 ? -7.685 -7.629 13.618 1.00 77.31 261 ASP A N 1
ATOM 1927 C CA . ASP A 1 261 ? -8.325 -6.788 14.606 1.00 77.31 261 ASP A CA 1
ATOM 1928 C C . ASP A 1 261 ? -9.669 -7.404 15.030 1.00 77.31 261 ASP A C 1
ATOM 1930 O O . ASP A 1 261 ? -10.588 -7.593 14.227 1.00 77.31 261 ASP A O 1
ATOM 1934 N N . ASP A 1 262 ? -9.778 -7.767 16.309 1.00 85.81 262 ASP A N 1
ATOM 1935 C CA . ASP A 1 262 ? -11.022 -8.249 16.915 1.00 85.81 262 ASP A CA 1
ATOM 1936 C C . ASP A 1 262 ? -12.042 -7.104 17.101 1.00 85.81 262 ASP A C 1
ATOM 1938 O O . ASP A 1 262 ? -13.246 -7.358 17.254 1.00 85.81 262 ASP A O 1
ATOM 1942 N N . CYS A 1 263 ? -11.578 -5.853 17.067 1.00 85.88 263 CYS A N 1
ATOM 1943 C CA . CYS A 1 263 ? -12.332 -4.615 17.204 1.00 85.88 263 CYS A CA 1
ATOM 1944 C C . CYS A 1 263 ? -12.008 -3.571 16.098 1.00 85.88 263 CYS A C 1
ATOM 1946 O O . CYS A 1 263 ? -11.704 -2.438 16.453 1.00 85.88 263 CYS A O 1
ATOM 1948 N N . PRO A 1 264 ? -12.253 -3.845 14.791 1.00 81.50 264 PRO A N 1
ATOM 1949 C CA . PRO A 1 264 ? -11.876 -2.964 13.658 1.00 81.50 264 PRO A CA 1
ATOM 1950 C C . PRO A 1 264 ? -12.449 -1.535 13.656 1.00 81.50 264 PRO A C 1
ATOM 1952 O O . PRO A 1 264 ? -12.201 -0.747 12.750 1.00 81.50 264 PRO A O 1
ATOM 1955 N N . GLU A 1 265 ? -13.323 -1.215 14.606 1.00 84.88 265 GLU A N 1
ATOM 1956 C CA . GLU A 1 265 ? -13.931 0.102 14.787 1.00 84.88 265 GLU A CA 1
ATOM 1957 C C . GLU A 1 265 ? -13.886 0.471 16.278 1.00 84.88 265 GLU A C 1
ATOM 1959 O O . GLU A 1 265 ? -14.934 0.698 16.900 1.00 84.88 265 GLU A O 1
ATOM 1964 N N . SER A 1 266 ? -12.692 0.483 16.877 1.00 86.50 266 SER A N 1
ATOM 1965 C CA . SER A 1 266 ? -12.535 0.722 18.309 1.00 86.50 266 SER A CA 1
ATOM 1966 C C . SER A 1 266 ? -13.095 2.069 18.758 1.00 86.50 266 SER A C 1
ATOM 1968 O O . SER A 1 266 ? -13.014 3.112 18.095 1.00 86.50 266 SER A O 1
ATOM 1970 N N . ASP A 1 267 ? -13.650 2.080 19.966 1.00 87.31 267 ASP A N 1
ATOM 1971 C CA . ASP A 1 267 ? -14.146 3.298 20.586 1.00 87.31 267 ASP A CA 1
ATOM 1972 C C . ASP A 1 267 ? -13.040 4.043 21.337 1.00 87.31 267 ASP A C 1
ATOM 1974 O O . ASP A 1 267 ? -12.727 3.723 22.479 1.00 87.31 267 ASP A O 1
ATOM 1978 N N . PHE A 1 268 ? -12.505 5.113 20.748 1.00 86.38 268 PHE A N 1
ATOM 1979 C CA . PHE A 1 268 ? -11.434 5.927 21.348 1.00 86.38 268 PHE A CA 1
ATOM 1980 C C . PHE A 1 268 ? -11.896 7.035 22.303 1.00 86.38 268 PHE A C 1
ATOM 1982 O O . PHE A 1 268 ? -11.169 8.012 22.526 1.00 86.38 268 PHE A O 1
ATOM 1989 N N . ARG A 1 269 ? -13.093 6.946 22.900 1.00 89.88 269 ARG A N 1
ATOM 1990 C CA . ARG A 1 269 ? -13.496 7.912 23.941 1.00 89.88 269 ARG A CA 1
ATOM 1991 C C . ARG A 1 269 ? -12.451 7.985 25.059 1.00 89.88 269 ARG A C 1
ATOM 1993 O O . ARG A 1 269 ? -11.797 6.997 25.367 1.00 89.88 269 ARG A O 1
ATOM 2000 N N . GLU A 1 270 ? -12.320 9.147 25.702 1.00 91.38 270 GLU A N 1
ATOM 2001 C CA . GLU A 1 270 ? -11.253 9.400 26.688 1.00 91.38 270 GLU A CA 1
ATOM 2002 C C . GLU A 1 270 ? -11.329 8.460 27.904 1.00 91.38 270 GLU A C 1
ATOM 2004 O O . GLU A 1 270 ? -10.314 7.911 28.339 1.00 91.38 270 GLU A O 1
ATOM 2009 N N . PHE A 1 271 ? -12.538 8.228 28.422 1.00 94.00 271 PHE A N 1
ATOM 2010 C CA . PHE A 1 271 ? -12.773 7.410 29.608 1.00 94.00 271 PHE A CA 1
ATOM 2011 C C . PHE A 1 271 ? -13.777 6.295 29.344 1.00 94.00 271 PHE A C 1
ATOM 2013 O O . PHE A 1 271 ? -14.777 6.501 28.654 1.00 94.00 271 PHE A O 1
ATOM 2020 N N . VAL A 1 272 ? -13.550 5.143 29.976 1.00 95.44 272 VAL A N 1
ATOM 2021 C CA . VAL A 1 272 ? -14.460 3.995 29.910 1.00 95.44 272 VAL A CA 1
ATOM 2022 C C . VAL A 1 272 ? -15.818 4.366 30.517 1.00 95.44 272 VAL A C 1
ATOM 2024 O O . VAL A 1 272 ? -15.867 4.919 31.617 1.00 95.44 272 VAL A O 1
ATOM 2027 N N . ASP A 1 273 ? -16.918 4.019 29.852 1.00 95.69 273 ASP A N 1
ATOM 2028 C CA . ASP A 1 273 ? -18.303 4.158 30.316 1.00 95.69 273 ASP A CA 1
ATOM 2029 C C . ASP A 1 273 ? -19.001 2.793 30.290 1.00 95.69 273 ASP A C 1
ATOM 2031 O O . ASP A 1 273 ? -19.011 2.095 29.279 1.00 95.69 273 ASP A O 1
ATOM 2035 N N . VAL A 1 274 ? -19.603 2.436 31.423 1.00 95.62 274 VAL A N 1
ATOM 2036 C CA . VAL A 1 274 ? -20.342 1.185 31.662 1.00 95.62 274 VAL A CA 1
ATOM 2037 C C . VAL A 1 274 ? -21.862 1.414 31.716 1.00 95.62 274 VAL A C 1
ATOM 2039 O O . VAL A 1 274 ? -22.578 0.760 32.475 1.00 95.62 274 VAL A O 1
ATOM 2042 N N . GLY A 1 275 ? -22.361 2.417 30.991 1.00 91.38 275 GLY A N 1
ATOM 2043 C CA . GLY A 1 275 ? -23.781 2.767 30.893 1.00 91.38 275 GLY A CA 1
ATOM 2044 C C . GLY A 1 275 ? -24.325 3.566 32.083 1.00 91.38 275 GLY A C 1
ATOM 2045 O O . GLY A 1 275 ? -25.539 3.628 32.287 1.00 91.38 275 GLY A O 1
ATOM 2046 N N . ALA A 1 276 ? -23.446 4.146 32.904 1.00 91.94 276 ALA A N 1
ATOM 2047 C CA . ALA A 1 276 ? -23.806 4.987 34.054 1.00 91.94 276 ALA A CA 1
ATOM 2048 C C . ALA A 1 276 ? -23.081 6.346 34.043 1.00 91.94 276 ALA A C 1
ATOM 2050 O O . ALA A 1 276 ? -23.122 7.075 35.042 1.00 91.94 276 ALA A O 1
ATOM 2051 N N . GLY A 1 277 ? -22.435 6.678 32.923 1.00 91.06 277 GLY A N 1
ATOM 2052 C CA . GLY A 1 277 ? -21.546 7.817 32.765 1.00 91.06 277 GLY A CA 1
ATOM 2053 C C . GLY A 1 277 ? -20.069 7.409 32.826 1.00 91.06 277 GLY A C 1
ATOM 2054 O O . GLY A 1 277 ? -19.740 6.309 33.288 1.00 91.06 277 GLY A O 1
ATOM 2055 N N . PRO A 1 278 ? -19.170 8.311 32.394 1.00 93.38 278 PRO A N 1
ATOM 2056 C CA . PRO A 1 278 ? -17.746 8.026 32.288 1.00 93.38 278 PRO A CA 1
ATOM 2057 C C . PRO A 1 278 ? -17.123 7.743 33.657 1.00 93.38 278 PRO A C 1
ATOM 2059 O O . PRO A 1 278 ? -17.444 8.384 34.663 1.00 93.38 278 PRO A O 1
ATOM 2062 N N . THR A 1 279 ? -16.209 6.780 33.674 1.00 94.44 279 THR A N 1
ATOM 2063 C CA . THR A 1 279 ? -15.377 6.426 34.828 1.00 94.44 279 THR A CA 1
ATOM 2064 C C . THR A 1 279 ? -14.099 7.270 34.874 1.00 94.44 279 THR A C 1
ATOM 2066 O O . THR A 1 279 ? -13.850 8.105 34.011 1.00 94.44 279 THR A O 1
ATOM 2069 N N . SER A 1 280 ? -13.256 7.049 35.882 1.00 93.88 280 SER A N 1
ATOM 2070 C CA . SER A 1 280 ? -11.891 7.586 35.957 1.00 93.88 280 SER A CA 1
ATOM 2071 C C . SER A 1 280 ? -10.847 6.752 35.201 1.00 93.88 280 SER A C 1
ATOM 2073 O O . SER A 1 280 ? -9.648 7.002 35.323 1.00 93.88 280 SER A O 1
ATOM 2075 N N . ILE A 1 281 ? -11.272 5.712 34.480 1.00 92.81 281 ILE A N 1
ATOM 2076 C CA . ILE A 1 281 ? -10.380 4.802 33.760 1.00 92.81 281 ILE A CA 1
ATOM 2077 C C . ILE A 1 281 ? -10.185 5.355 32.364 1.00 92.81 281 ILE A C 1
ATOM 2079 O O . ILE A 1 281 ? -11.125 5.373 31.572 1.00 92.81 281 ILE A O 1
ATOM 2083 N N . GLU A 1 282 ? -8.970 5.813 32.087 1.00 91.75 282 GLU A N 1
ATOM 2084 C CA . GLU A 1 282 ? -8.574 6.220 30.746 1.00 91.75 282 GLU A CA 1
ATOM 2085 C C . GLU A 1 282 ? -8.648 5.003 29.825 1.00 91.75 282 GLU A C 1
ATOM 2087 O O . GLU A 1 282 ? -8.090 3.949 30.126 1.00 91.75 282 GLU A O 1
ATOM 2092 N N . ASN A 1 283 ? -9.383 5.146 28.733 1.00 86.81 283 ASN A N 1
ATOM 2093 C CA . ASN A 1 283 ? -9.613 4.067 27.788 1.00 86.81 283 ASN A CA 1
ATOM 2094 C C . ASN A 1 283 ? -8.431 3.954 26.811 1.00 86.81 283 ASN A C 1
ATOM 2096 O O . ASN A 1 283 ? -7.703 2.969 26.833 1.00 86.81 283 ASN A O 1
ATOM 2100 N N . ALA A 1 284 ? -8.163 5.025 26.057 1.00 69.69 284 ALA A N 1
ATOM 2101 C CA . ALA A 1 284 ? -7.102 5.059 25.049 1.00 69.69 284 ALA A CA 1
ATOM 2102 C C . ALA A 1 284 ? -5.680 5.254 25.619 1.00 69.69 284 ALA A C 1
ATOM 2104 O O . ALA A 1 284 ? -4.699 4.956 24.946 1.00 69.69 284 ALA A O 1
ATOM 2105 N N . ALA A 1 285 ? -5.522 5.737 26.860 1.00 62.56 285 ALA A N 1
ATOM 2106 C CA . ALA A 1 285 ? -4.186 5.947 27.443 1.00 62.56 285 ALA A CA 1
ATOM 2107 C C . ALA A 1 285 ? -3.479 4.641 27.845 1.00 62.56 285 ALA A C 1
ATOM 2109 O O . ALA A 1 285 ? -2.264 4.622 28.041 1.00 62.56 285 ALA A O 1
ATOM 2110 N N . ILE A 1 286 ? -4.244 3.554 27.967 1.00 61.72 286 ILE A N 1
ATOM 2111 C CA . ILE A 1 286 ? -3.726 2.198 28.165 1.00 61.72 286 ILE A CA 1
ATOM 2112 C C . ILE A 1 286 ? -3.252 1.598 26.825 1.00 61.72 286 ILE A C 1
ATOM 2114 O O . ILE A 1 286 ? -2.471 0.648 26.832 1.00 61.72 286 ILE A O 1
ATOM 2118 N N . GLY A 1 287 ? -3.610 2.236 25.704 1.00 66.69 287 GLY A N 1
ATOM 2119 C CA . GLY A 1 287 ? -3.371 1.761 24.350 1.00 66.69 287 GLY A CA 1
ATOM 2120 C C . GLY A 1 287 ? -4.424 0.752 23.905 1.00 66.69 287 GLY A C 1
ATOM 2121 O O . GLY A 1 287 ? -5.320 0.382 24.666 1.00 66.69 287 GLY A O 1
ATOM 2122 N N . VAL A 1 288 ? -4.283 0.325 22.660 1.00 79.50 288 VAL A N 1
ATOM 2123 C CA . VAL A 1 288 ? -4.941 -0.858 22.117 1.00 79.50 288 VAL A CA 1
ATOM 2124 C C . VAL A 1 288 ? -4.123 -2.083 22.519 1.00 79.50 288 VAL A C 1
ATOM 2126 O O . VAL A 1 288 ? -2.891 -2.015 22.612 1.00 79.50 288 VAL A O 1
ATOM 2129 N N . ASP A 1 289 ? -4.798 -3.177 22.861 1.00 82.50 289 ASP A N 1
ATOM 2130 C CA . ASP A 1 289 ? -4.108 -4.427 23.155 1.00 82.50 289 ASP A CA 1
ATOM 2131 C C . ASP A 1 289 ? -3.651 -5.168 21.885 1.00 82.50 289 ASP A C 1
ATOM 2133 O O . ASP A 1 289 ? -3.718 -4.667 20.769 1.00 82.50 289 ASP A O 1
ATOM 2137 N N . THR A 1 290 ? -3.104 -6.371 22.048 1.00 78.12 290 THR A N 1
ATOM 2138 C CA . THR A 1 290 ? -2.571 -7.142 20.915 1.00 78.12 290 THR A CA 1
ATOM 2139 C C . THR A 1 290 ? -3.635 -7.657 19.949 1.00 78.12 290 THR A C 1
ATOM 2141 O O . THR A 1 290 ? -3.256 -8.210 18.922 1.00 78.12 290 THR A O 1
ATOM 2144 N N . ASN A 1 291 ? -4.917 -7.542 20.295 1.00 81.75 291 ASN A N 1
ATOM 2145 C CA . ASN A 1 291 ? -6.033 -7.979 19.467 1.00 81.75 291 ASN A CA 1
ATOM 2146 C C . ASN A 1 291 ? -6.714 -6.805 18.749 1.00 81.75 291 ASN A C 1
ATOM 2148 O O . ASN A 1 291 ? -7.761 -7.029 18.160 1.00 81.75 291 ASN A O 1
ATOM 2152 N N . GLY A 1 292 ? -6.186 -5.579 18.836 1.00 84.12 292 GLY A N 1
ATOM 2153 C CA . GLY A 1 292 ? -6.833 -4.421 18.207 1.00 84.12 292 GLY A CA 1
ATOM 2154 C C . GLY A 1 292 ? -7.987 -3.821 19.024 1.00 84.12 292 GLY A C 1
ATOM 2155 O O . GLY A 1 292 ? -8.723 -2.974 18.559 1.00 84.12 292 GLY A O 1
ATOM 2156 N N . CYS A 1 293 ? -8.159 -4.208 20.296 1.00 88.75 293 CYS A N 1
ATOM 2157 C CA . CYS A 1 293 ? -9.269 -3.703 21.112 1.00 88.75 293 CYS A CA 1
ATOM 2158 C C . CYS A 1 293 ? -8.835 -2.675 22.168 1.00 88.75 293 CYS A C 1
ATOM 2160 O O . CYS A 1 293 ? -7.855 -2.867 22.903 1.00 88.75 293 CYS A O 1
ATOM 2162 N N . THR A 1 294 ? -9.645 -1.627 22.360 1.00 91.94 294 THR A N 1
ATOM 2163 C CA . THR A 1 294 ? -9.583 -0.761 23.550 1.00 91.94 294 THR A CA 1
ATOM 2164 C C . THR A 1 294 ? -10.347 -1.370 24.734 1.00 91.94 294 THR A C 1
ATOM 2166 O O . THR A 1 294 ? -11.126 -2.321 24.619 1.00 91.94 294 THR A O 1
ATOM 2169 N N . LEU A 1 295 ? -10.185 -0.788 25.930 1.00 92.50 295 LEU A N 1
ATOM 2170 C CA . LEU A 1 295 ? -10.972 -1.203 27.098 1.00 92.50 295 LEU A CA 1
ATOM 2171 C C . LEU A 1 295 ? -12.473 -0.975 26.918 1.00 92.50 295 LEU A C 1
ATOM 2173 O O . LEU A 1 295 ? -13.281 -1.730 27.470 1.00 92.50 295 LEU A O 1
ATOM 2177 N N . GLN A 1 296 ? -12.851 0.076 26.196 1.00 95.38 296 GLN A N 1
ATOM 2178 C CA . GLN A 1 296 ? -14.242 0.382 25.930 1.00 95.38 296 GLN A CA 1
ATOM 2179 C C . GLN A 1 296 ? -14.867 -0.662 25.010 1.00 95.38 296 GLN A C 1
ATOM 2181 O O . GLN A 1 296 ? -16.035 -0.993 25.217 1.00 95.38 296 GLN A O 1
ATOM 2186 N N . ASP A 1 297 ? -14.113 -1.248 24.085 1.00 93.56 297 ASP A N 1
ATOM 2187 C CA . ASP A 1 297 ? -14.641 -2.274 23.183 1.00 93.56 297 ASP A CA 1
ATOM 2188 C C . ASP A 1 297 ? -15.020 -3.536 23.942 1.00 93.56 297 ASP A C 1
ATOM 2190 O O . ASP A 1 297 ? -16.114 -4.068 23.761 1.00 93.56 297 ASP A O 1
ATOM 2194 N N . TYR A 1 298 ? -14.220 -3.935 24.930 1.00 94.19 298 TYR A N 1
ATOM 2195 C CA . TYR A 1 298 ? -14.599 -5.023 25.831 1.00 94.19 298 TYR A CA 1
ATOM 2196 C C . TYR A 1 298 ? -15.855 -4.715 26.658 1.00 94.19 298 TYR A C 1
ATOM 2198 O O . TYR A 1 298 ? -16.660 -5.610 26.939 1.00 94.19 298 TYR A O 1
ATOM 2206 N N . VAL A 1 299 ? -16.063 -3.456 27.049 1.00 95.38 299 VAL A N 1
ATOM 2207 C CA . VAL A 1 299 ? -17.292 -3.033 27.737 1.00 95.38 299 VAL A CA 1
ATOM 2208 C C . VAL A 1 299 ? -18.493 -3.049 26.788 1.00 95.38 299 VAL A C 1
ATOM 2210 O O . VAL A 1 299 ? -19.551 -3.561 27.166 1.00 95.38 299 VAL A O 1
ATOM 2213 N N . ASN A 1 300 ? -18.325 -2.557 25.561 1.00 94.44 300 ASN A N 1
ATOM 2214 C CA . ASN A 1 300 ? -19.341 -2.573 24.510 1.00 94.44 300 ASN A CA 1
ATOM 2215 C C . ASN A 1 300 ? -19.715 -4.018 24.139 1.00 94.44 300 ASN A C 1
ATOM 2217 O O . ASN A 1 300 ? -20.895 -4.344 24.021 1.00 94.44 300 ASN A O 1
ATOM 2221 N N . ALA A 1 301 ? -18.736 -4.922 24.059 1.00 93.69 301 ALA A N 1
ATOM 2222 C CA . ALA A 1 301 ? -18.950 -6.347 23.827 1.00 93.69 301 ALA A CA 1
ATOM 2223 C C . ALA A 1 301 ? -19.746 -6.999 24.969 1.00 93.69 301 ALA A C 1
ATOM 2225 O O . ALA A 1 301 ? -20.621 -7.832 24.715 1.00 93.69 301 ALA A O 1
ATOM 2226 N N . CYS A 1 302 ? -19.502 -6.609 26.226 1.00 96.12 302 CYS A N 1
ATOM 2227 C CA . CYS A 1 302 ? -20.331 -7.047 27.351 1.00 96.12 302 CYS A CA 1
ATOM 2228 C C . CYS A 1 302 ? -21.784 -6.570 27.227 1.00 96.12 302 CYS A C 1
ATOM 2230 O O . CYS A 1 302 ? -22.694 -7.317 27.584 1.00 96.12 302 CYS A O 1
ATOM 2232 N N . GLU A 1 303 ? -22.015 -5.344 26.755 1.00 94.94 303 GLU A N 1
ATOM 2233 C CA . GLU A 1 303 ? -23.359 -4.802 26.527 1.00 94.94 303 GLU A CA 1
ATOM 2234 C C . GLU A 1 303 ? -24.074 -5.521 25.377 1.00 94.94 303 GLU A C 1
ATOM 2236 O O . GLU A 1 303 ? -25.192 -6.001 25.561 1.00 94.94 303 GLU A O 1
ATOM 2241 N N . ALA A 1 304 ? -23.411 -5.675 24.230 1.00 93.19 304 ALA A N 1
ATOM 2242 C CA . ALA A 1 304 ? -23.984 -6.296 23.039 1.00 93.19 304 ALA A CA 1
ATOM 2243 C C . ALA A 1 304 ? -24.374 -7.769 23.251 1.00 93.19 304 ALA A C 1
ATOM 2245 O O . ALA A 1 304 ? -25.370 -8.235 22.696 1.00 93.19 304 ALA A O 1
ATOM 2246 N N . ASN A 1 305 ? -23.608 -8.505 24.064 1.00 92.88 305 ASN A N 1
ATOM 2247 C CA . ASN A 1 305 ? -23.821 -9.936 24.298 1.00 92.88 305 ASN A CA 1
ATOM 2248 C C . ASN A 1 305 ? -24.710 -10.253 25.513 1.00 92.88 305 ASN A C 1
ATOM 2250 O O . ASN A 1 305 ? -25.062 -11.416 25.727 1.00 92.88 305 ASN A O 1
ATOM 2254 N N . ALA A 1 306 ? -25.070 -9.263 26.333 1.00 95.31 306 ALA A N 1
ATOM 2255 C CA . ALA A 1 306 ? -25.896 -9.492 27.512 1.00 95.31 306 ALA A CA 1
ATOM 2256 C C . ALA A 1 306 ? -27.387 -9.583 27.152 1.00 95.31 306 ALA A C 1
ATOM 2258 O O . ALA A 1 306 ? -27.989 -8.627 26.671 1.00 95.31 306 ALA A O 1
ATOM 2259 N N . GLY A 1 307 ? -28.029 -10.711 27.470 1.00 95.44 307 GLY A N 1
ATOM 2260 C CA . GLY A 1 307 ? -29.482 -10.872 27.341 1.00 95.44 307 GLY A CA 1
ATOM 2261 C C . GLY A 1 307 ? -30.274 -10.266 28.506 1.00 95.44 307 GLY A C 1
ATOM 2262 O O . GLY A 1 307 ? -31.502 -10.191 28.453 1.00 95.44 307 GLY A O 1
ATOM 2263 N N . SER A 1 308 ? -29.591 -9.855 29.576 1.00 97.12 308 SER A N 1
ATOM 2264 C CA . SER A 1 308 ? -30.185 -9.277 30.781 1.00 97.12 308 SER A CA 1
ATOM 2265 C C . SER A 1 308 ? -29.190 -8.420 31.565 1.00 97.12 308 SER A C 1
ATOM 2267 O O . SER A 1 308 ? -27.974 -8.604 31.482 1.00 97.12 308 SER A O 1
ATOM 2269 N N . HIS A 1 309 ? -29.706 -7.544 32.429 1.00 97.06 309 HIS A N 1
ATOM 2270 C CA . HIS A 1 309 ? -28.893 -6.702 33.310 1.00 97.06 309 HIS A CA 1
ATOM 2271 C C . HIS A 1 309 ? -27.933 -7.523 34.188 1.00 97.06 309 HIS A C 1
ATOM 2273 O O . HIS A 1 309 ? -26.789 -7.136 34.415 1.00 97.06 309 HIS A O 1
ATOM 2279 N N . GLY A 1 310 ? -28.375 -8.690 34.671 1.00 97.38 310 GLY A N 1
ATOM 2280 C CA . GLY A 1 310 ? -27.536 -9.576 35.481 1.00 97.38 310 GLY A CA 1
ATOM 2281 C C . GLY A 1 310 ? -26.350 -10.156 34.704 1.00 97.38 310 GLY A C 1
ATOM 2282 O O . GLY A 1 310 ? -25.250 -10.250 35.251 1.00 97.38 310 GLY A O 1
ATOM 2283 N N . GLU A 1 311 ? -26.556 -10.509 33.433 1.00 97.62 311 GLU A N 1
ATOM 2284 C CA . GLU A 1 311 ? -25.493 -10.995 32.545 1.00 97.62 311 GLU A CA 1
ATOM 2285 C C . GLU A 1 311 ? -24.495 -9.886 32.214 1.00 97.62 311 GLU A C 1
ATOM 2287 O O . GLU A 1 311 ? -23.291 -10.111 32.337 1.00 97.62 311 GLU A O 1
ATOM 2292 N N . TYR A 1 312 ? -24.979 -8.674 31.926 1.00 97.94 312 TYR A N 1
ATOM 2293 C CA . TYR A 1 312 ? -24.129 -7.501 31.707 1.00 97.94 312 TYR A CA 1
ATOM 2294 C C . TYR A 1 312 ? -23.216 -7.225 32.911 1.00 97.94 312 TYR A C 1
ATOM 2296 O O . TYR A 1 312 ? -21.990 -7.192 32.790 1.00 97.94 312 TYR A O 1
ATOM 2304 N N . VAL A 1 313 ? -23.795 -7.114 34.113 1.00 97.75 313 VAL A N 1
ATOM 2305 C CA . VAL A 1 313 ? -23.035 -6.853 35.348 1.00 97.75 313 VAL A CA 1
ATOM 2306 C C . VAL A 1 313 ? -22.031 -7.974 35.641 1.00 97.75 313 VAL A C 1
ATOM 2308 O O . VAL A 1 313 ? -20.932 -7.711 36.147 1.00 97.75 313 VAL A O 1
ATOM 2311 N N . SER A 1 314 ? -22.380 -9.225 35.324 1.00 97.81 314 SER A N 1
ATOM 2312 C CA . SER A 1 314 ? -21.471 -10.369 35.442 1.00 97.81 314 SER A CA 1
ATOM 2313 C C . SER A 1 314 ? -20.293 -10.252 34.474 1.00 97.81 314 SER A C 1
ATOM 2315 O O . SER A 1 314 ? -19.151 -10.409 34.911 1.00 97.81 314 SER A O 1
ATOM 2317 N N . CYS A 1 315 ? -20.547 -9.923 33.206 1.00 98.12 315 CYS A N 1
ATOM 2318 C CA . CYS A 1 315 ? -19.512 -9.735 32.189 1.00 98.12 315 CYS A CA 1
ATOM 2319 C C . CYS A 1 315 ? -18.525 -8.632 32.597 1.00 98.12 315 CYS A C 1
ATOM 2321 O O . CYS A 1 315 ? -17.330 -8.897 32.737 1.00 98.12 315 CYS A O 1
ATOM 2323 N N . ILE A 1 316 ? -19.023 -7.442 32.961 1.00 98.00 316 ILE A N 1
ATOM 2324 C CA . ILE A 1 316 ? -18.174 -6.335 33.437 1.00 98.00 316 ILE A CA 1
ATOM 2325 C C . ILE A 1 316 ? -17.391 -6.723 34.694 1.00 98.00 316 ILE A C 1
ATOM 2327 O O . ILE A 1 316 ? -16.233 -6.345 34.865 1.00 98.00 316 ILE A O 1
ATOM 2331 N N . THR A 1 317 ? -17.991 -7.509 35.592 1.00 97.88 317 THR A N 1
ATOM 2332 C CA . THR A 1 317 ? -17.285 -7.996 36.783 1.00 97.88 317 THR A CA 1
ATOM 2333 C C . THR A 1 317 ? -16.123 -8.919 36.424 1.00 97.88 317 THR A C 1
ATOM 2335 O O . THR A 1 317 ? -15.079 -8.835 37.074 1.00 97.88 317 THR A O 1
ATOM 2338 N N . GLN A 1 318 ? -16.288 -9.800 35.436 1.00 97.38 318 GLN A N 1
ATOM 2339 C CA . GLN A 1 318 ? -15.219 -10.680 34.960 1.00 97.38 318 GLN A CA 1
ATOM 2340 C C . GLN A 1 318 ? -14.105 -9.869 34.301 1.00 97.38 318 GLN A C 1
ATOM 2342 O O . GLN A 1 318 ? -12.961 -9.981 34.742 1.00 97.38 318 GLN A O 1
ATOM 2347 N N . LEU A 1 319 ? -14.457 -8.982 33.367 1.00 95.62 319 LEU A N 1
ATOM 2348 C CA . LEU A 1 319 ? -13.527 -8.064 32.709 1.00 95.62 319 LEU A CA 1
ATOM 2349 C C . LEU A 1 319 ? -12.702 -7.274 33.734 1.00 95.62 319 LEU A C 1
ATOM 2351 O O . LEU A 1 319 ? -11.477 -7.340 33.747 1.00 95.62 319 LEU A O 1
ATOM 2355 N N . ALA A 1 320 ? -13.362 -6.616 34.691 1.00 96.38 320 ALA A N 1
ATOM 2356 C CA . ALA A 1 320 ? -12.686 -5.815 35.710 1.00 96.38 320 ALA A CA 1
ATOM 2357 C C . ALA A 1 320 ? -11.725 -6.642 36.591 1.00 96.38 320 ALA A C 1
ATOM 2359 O O . ALA A 1 320 ? -10.718 -6.123 37.080 1.00 96.38 320 ALA A O 1
ATOM 2360 N N . ASN A 1 321 ? -12.025 -7.923 36.836 1.00 96.62 321 ASN A N 1
ATOM 2361 C CA . ASN A 1 321 ? -11.126 -8.799 37.589 1.00 96.62 321 ASN A CA 1
ATOM 2362 C C . ASN A 1 321 ? -9.872 -9.151 36.782 1.00 96.62 321 ASN A C 1
ATOM 2364 O O . ASN A 1 321 ? -8.788 -9.102 37.362 1.00 96.62 321 ASN A O 1
ATOM 2368 N N . VAL A 1 322 ? -10.023 -9.468 35.491 1.00 93.88 322 VAL A N 1
ATOM 2369 C CA . VAL A 1 322 ? -8.906 -9.770 34.577 1.00 93.88 322 VAL A CA 1
ATOM 2370 C C . VAL A 1 322 ? -7.994 -8.552 34.450 1.00 93.88 322 VAL A C 1
ATOM 2372 O O . VAL A 1 322 ? -6.831 -8.623 34.832 1.00 93.88 322 VAL A O 1
ATOM 2375 N N . LEU A 1 323 ? -8.549 -7.387 34.107 1.00 92.19 323 LEU A N 1
ATOM 2376 C CA . LEU A 1 323 ? -7.781 -6.143 33.966 1.00 92.19 323 LEU A CA 1
ATOM 2377 C C . LEU A 1 323 ? -6.997 -5.779 35.235 1.00 92.19 323 LEU A C 1
ATOM 2379 O O . LEU A 1 323 ? -5.864 -5.304 35.181 1.00 92.19 323 LEU A O 1
ATOM 2383 N N . GLN A 1 324 ? -7.583 -6.001 36.414 1.00 95.12 324 GLN A N 1
ATOM 2384 C CA . GLN A 1 324 ? -6.880 -5.747 37.671 1.00 95.12 324 GLN A CA 1
ATOM 2385 C C . GLN A 1 324 ? -5.789 -6.786 37.946 1.00 95.12 324 GLN A C 1
ATOM 2387 O O . GLN A 1 324 ? -4.773 -6.447 38.559 1.00 95.12 324 GLN A O 1
ATOM 2392 N N . GLN A 1 325 ? -6.019 -8.046 37.577 1.00 94.19 325 GLN A N 1
ATOM 2393 C CA . GLN A 1 325 ? -5.050 -9.128 37.731 1.00 94.19 325 GLN A CA 1
ATOM 2394 C C . GLN A 1 325 ? -3.819 -8.898 36.850 1.00 94.19 325 GLN A C 1
ATOM 2396 O O . GLN A 1 325 ? -2.704 -9.097 37.334 1.00 94.19 325 GLN A O 1
ATOM 2401 N N . ASP A 1 326 ? -4.025 -8.391 35.639 1.00 89.50 326 ASP A N 1
ATOM 2402 C CA . ASP A 1 326 ? -2.964 -8.098 34.669 1.00 89.50 326 ASP A CA 1
ATOM 2403 C C . ASP A 1 326 ? -2.268 -6.755 34.939 1.00 89.50 326 ASP A C 1
ATOM 2405 O O . ASP A 1 326 ? -1.272 -6.410 34.311 1.00 89.50 326 ASP A O 1
ATOM 2409 N N . GLY A 1 327 ? -2.748 -6.005 35.937 1.00 90.88 327 GLY A N 1
ATOM 2410 C CA . GLY A 1 327 ? -2.158 -4.735 36.360 1.00 90.88 327 GLY A CA 1
ATOM 2411 C C . GLY A 1 327 ? -2.540 -3.542 35.484 1.00 90.88 327 GLY A C 1
ATOM 2412 O O . GLY A 1 327 ? -2.023 -2.453 35.718 1.00 90.88 327 GLY A O 1
ATOM 2413 N N . VAL A 1 328 ? -3.467 -3.733 34.543 1.00 89.75 328 VAL A N 1
ATOM 2414 C CA . VAL A 1 328 ? -3.995 -2.699 33.644 1.00 89.75 328 VAL A CA 1
ATOM 2415 C C . VAL A 1 328 ? -4.777 -1.640 34.423 1.00 89.75 328 VAL A C 1
ATOM 2417 O O . VAL A 1 328 ? -4.632 -0.446 34.180 1.00 89.75 328 VAL A O 1
ATOM 2420 N N . ILE A 1 329 ? -5.559 -2.061 35.425 1.00 93.06 329 ILE A N 1
ATOM 2421 C CA . ILE A 1 329 ? -6.303 -1.149 36.305 1.00 93.06 329 ILE A CA 1
ATOM 2422 C C . ILE A 1 329 ? -6.012 -1.385 37.789 1.00 93.06 329 ILE A C 1
ATOM 2424 O O . ILE A 1 329 ? -5.702 -2.485 38.256 1.00 93.06 329 ILE A O 1
ATOM 2428 N N . SER A 1 330 ? -6.191 -0.335 38.586 1.00 95.62 330 SER A N 1
ATOM 2429 C CA . SER A 1 330 ? -6.094 -0.402 40.044 1.00 95.62 330 SER A CA 1
ATOM 2430 C C . SER A 1 330 ? -7.289 -1.120 40.693 1.00 95.62 330 SER A C 1
ATOM 2432 O O . SER A 1 330 ? -8.372 -1.271 40.126 1.00 95.62 330 SER A O 1
ATOM 2434 N N . LYS A 1 331 ? -7.141 -1.505 41.969 1.00 96.75 331 LYS A N 1
ATOM 2435 C CA . LYS A 1 331 ? -8.249 -2.075 42.763 1.00 96.75 331 LYS A CA 1
ATOM 2436 C C . LYS A 1 331 ? -9.437 -1.117 42.912 1.00 96.75 331 LYS A C 1
ATOM 2438 O O . LYS A 1 331 ? -10.569 -1.591 43.007 1.00 96.75 331 LYS A O 1
ATOM 2443 N N . SER A 1 332 ? -9.184 0.194 42.970 1.00 96.94 332 SER A N 1
ATOM 2444 C CA . SER A 1 332 ? -10.227 1.226 43.021 1.00 96.94 332 SER A CA 1
ATOM 2445 C C . SER A 1 332 ? -10.986 1.309 41.703 1.00 96.94 332 SER A C 1
ATOM 2447 O O . SER A 1 332 ? -12.210 1.242 41.722 1.00 96.94 332 SER A O 1
ATOM 2449 N N . GLN A 1 333 ? -10.274 1.338 40.577 1.00 96.38 333 GLN A N 1
ATOM 2450 C CA . GLN A 1 333 ? -10.868 1.352 39.236 1.00 96.38 333 GLN A CA 1
ATOM 2451 C C . GLN A 1 333 ? -11.679 0.079 38.954 1.00 96.38 333 GLN A C 1
ATOM 2453 O O . GLN A 1 333 ? -12.809 0.146 38.482 1.00 96.38 333 GLN A O 1
ATOM 2458 N N . ARG A 1 334 ? -11.196 -1.096 39.380 1.00 97.31 334 ARG A N 1
ATOM 2459 C CA . ARG A 1 334 ? -11.997 -2.332 39.335 1.00 97.31 334 ARG A CA 1
ATOM 2460 C C . ARG A 1 334 ? -13.335 -2.186 40.065 1.00 97.31 334 ARG A C 1
ATOM 2462 O O . ARG A 1 334 ? -14.361 -2.679 39.603 1.00 97.31 334 ARG A O 1
ATOM 2469 N N . GLN A 1 335 ? -13.330 -1.568 41.248 1.00 97.50 335 GLN A N 1
ATOM 2470 C CA . GLN A 1 335 ? -14.560 -1.361 42.014 1.00 97.50 335 GLN A CA 1
ATOM 2471 C C . GLN A 1 335 ? -15.474 -0.328 41.345 1.00 97.50 335 GLN A C 1
ATOM 2473 O O . GLN A 1 335 ? -16.696 -0.468 41.426 1.00 97.50 335 GLN A O 1
ATOM 2478 N N . GLU A 1 336 ? -14.896 0.674 40.689 1.00 97.00 336 GLU A N 1
ATOM 2479 C CA . GLU A 1 336 ? -15.612 1.673 39.903 1.00 97.00 336 GLU A CA 1
ATOM 2480 C C . GLU A 1 336 ? -16.391 1.029 38.752 1.00 97.00 336 GLU A C 1
ATOM 2482 O O . GLU A 1 336 ? -17.613 1.162 38.748 1.00 97.00 336 GLU A O 1
ATOM 2487 N N . LEU A 1 337 ? -15.746 0.221 37.894 1.00 96.69 337 LEU A N 1
ATOM 2488 C CA . LEU A 1 337 ? -16.414 -0.512 36.798 1.00 96.69 337 LEU A CA 1
ATOM 2489 C C . LEU A 1 337 ? -17.611 -1.322 37.297 1.00 96.69 337 LEU A C 1
ATOM 2491 O O . LEU A 1 337 ? -18.727 -1.196 36.800 1.00 96.69 337 LEU A O 1
ATOM 2495 N N . LYS A 1 338 ? -17.398 -2.120 38.348 1.00 97.44 338 LYS A N 1
ATOM 2496 C CA . LYS A 1 338 ? -18.449 -2.971 38.924 1.00 97.44 338 LYS A CA 1
ATOM 2497 C C . LYS A 1 338 ? -19.616 -2.163 39.485 1.00 97.44 338 LYS A C 1
ATOM 2499 O O . LYS A 1 338 ? -20.766 -2.580 39.379 1.00 97.44 338 LYS A O 1
ATOM 2504 N N . THR A 1 339 ? -19.322 -1.033 40.127 1.00 96.81 339 THR A N 1
ATOM 2505 C CA . THR A 1 339 ? -20.350 -0.173 40.729 1.00 96.81 339 THR A CA 1
ATOM 2506 C C . THR A 1 339 ? -21.115 0.597 39.660 1.00 96.81 339 THR A C 1
ATOM 2508 O O . THR A 1 339 ? -22.328 0.747 39.793 1.00 96.81 339 THR A O 1
ATOM 2511 N N . GLY A 1 340 ? -20.427 1.059 38.614 1.00 96.38 340 GLY A N 1
ATOM 2512 C CA . GLY A 1 340 ? -21.037 1.706 37.458 1.00 96.38 340 GLY A CA 1
ATOM 2513 C C . GLY A 1 340 ? -21.987 0.756 36.735 1.00 96.38 340 GLY A C 1
ATOM 2514 O O . GLY A 1 340 ? -23.172 1.059 36.636 1.00 96.38 340 GLY A O 1
ATOM 2515 N N . ALA A 1 341 ? -21.527 -0.446 36.374 1.00 96.88 341 ALA A N 1
ATOM 2516 C CA . ALA A 1 341 ? -22.359 -1.432 35.684 1.00 96.88 341 ALA A CA 1
ATOM 2517 C C . ALA A 1 341 ? -23.605 -1.814 36.496 1.00 96.88 341 ALA A C 1
ATOM 2519 O O . ALA A 1 341 ? -24.705 -1.862 35.954 1.00 96.88 341 ALA A O 1
ATOM 2520 N N . ALA A 1 342 ? -23.472 -1.999 37.815 1.00 96.50 342 ALA A N 1
ATOM 2521 C CA . ALA A 1 342 ? -24.607 -2.294 38.697 1.00 96.50 342 ALA A CA 1
ATOM 2522 C C . ALA A 1 342 ? -25.623 -1.140 38.823 1.00 96.50 342 ALA A C 1
ATOM 2524 O O . ALA A 1 342 ? -26.743 -1.352 39.290 1.00 96.50 342 ALA A O 1
ATOM 2525 N N . ARG A 1 343 ? -25.231 0.090 38.474 1.00 96.25 343 ARG A N 1
ATOM 2526 C CA . ARG A 1 343 ? -26.107 1.273 38.466 1.00 96.25 343 ARG A CA 1
ATOM 2527 C C . ARG A 1 343 ? -26.649 1.604 37.080 1.00 96.25 343 ARG A C 1
ATOM 2529 O O . ARG A 1 343 ? -27.640 2.325 37.014 1.00 96.25 343 ARG A O 1
ATOM 2536 N N . SER A 1 344 ? -26.023 1.084 36.028 1.00 95.94 344 SER A N 1
ATOM 2537 C CA . SER A 1 344 ? -26.420 1.288 34.635 1.00 95.94 344 SER A CA 1
ATOM 2538 C C . SER A 1 344 ? -27.854 0.838 34.370 1.00 95.94 344 SER A C 1
ATOM 2540 O O . SER A 1 344 ? -28.407 0.030 35.122 1.00 95.94 344 SER A O 1
ATOM 2542 N N . ASP A 1 345 ? -28.446 1.341 33.289 1.00 93.94 345 ASP A N 1
ATOM 2543 C CA . ASP A 1 345 ? -29.750 0.890 32.785 1.00 93.94 345 ASP A CA 1
ATOM 2544 C C . ASP A 1 345 ? -29.641 -0.198 31.699 1.00 93.94 345 ASP A C 1
ATOM 2546 O O . ASP A 1 345 ? -30.657 -0.653 31.176 1.00 93.94 345 ASP A O 1
ATOM 2550 N N . VAL A 1 346 ? -28.425 -0.670 31.406 1.00 91.19 346 VAL A N 1
ATOM 2551 C CA . VAL A 1 346 ? -28.155 -1.680 30.374 1.00 91.19 346 VAL A CA 1
ATOM 2552 C C . VAL A 1 346 ? -28.830 -3.011 30.724 1.00 91.19 346 VAL A C 1
ATOM 2554 O O . VAL A 1 346 ? -28.643 -3.548 31.820 1.00 91.19 346 VAL A O 1
ATOM 2557 N N . GLY A 1 347 ? -29.621 -3.550 29.791 1.00 83.62 347 GLY A N 1
ATOM 2558 C CA . GLY A 1 347 ? -30.280 -4.857 29.908 1.00 83.62 347 GLY A CA 1
ATOM 2559 C C . GLY A 1 347 ? -31.418 -4.950 30.938 1.00 83.62 347 GLY A C 1
ATOM 2560 O O . GLY A 1 347 ? -31.774 -6.065 31.334 1.00 83.62 347 GLY A O 1
ATOM 2561 N N . LYS A 1 348 ? -31.947 -3.822 31.428 1.00 89.19 348 LYS A N 1
ATOM 2562 C CA . LYS A 1 348 ? -33.109 -3.792 32.336 1.00 89.19 348 LYS A CA 1
ATOM 2563 C C . LYS A 1 348 ? -34.444 -4.010 31.626 1.00 89.19 348 LYS A C 1
ATOM 2565 O O . LYS A 1 348 ? -34.557 -3.688 30.426 1.00 89.19 348 LYS A O 1
#

Mean predicted aligned error: 9.01 Å

Nearest PDB structures (foldseek):
  3r32-assembly1_A  TM=5.011E-01  e=2.351E-01  Arthrobacter sp.
  5ep5-assembly1_B  TM=5.097E-01  e=8.352E-01  Staphylococcus aureus subsp. aureus Mu50
  3s4k-assembly1_A  TM=5.231E-01  e=1.163E+00  Mycobacterium tuberculosis
  2ov9-assembly2_D  TM=5.955E-01  e=4.872E+00  Rhodococcus jostii RHA1

Sequence (348 aa):
MTRLAHLLATMACAAAVMQFATAVEGADYFNGFEVDTAGWDVFGGSFDAARVPTGTGGISSAEGDWHATGNTPATDWDGYGSVFPAGGYLTSVDVFLNVDGGFANDTRLDYTSAISTTAGNHLRDFVFNLGFYSASDLTGPGAGTNRFIISASNSAGRANSFPKNPGRSPISIDQTGWYTFEHMFRDNGIGILEVELSIFDSSGTAVGTWTLSSLTDVIGVTVGGNRYGWFATNEFGVSLAFDNTMKVSDTDGDGVSDSLDDCPESDFREFVDVGAGPTSIENAAIGVDTNGCTLQDYVNACEANAGSHGEYVSCITQLANVLQQDGVISKSQRQELKTGAARSDVGK

Secondary structure (DSSP, 8-state):
---------------------S--TT-SEEE-SSS--TTSSSS-GGG--EEEETTGGG---SSSSEEEEESS-EE-TT---SS--TT-EEEEEEEEE-TTS-PPTTEEEEEEEEEEETTSSEEEEEEEEEEEE-TT--SSTTTTS-EEEEEEES--STTT--TT-GGG--EEE-S-EEEEEEEEEEE-SSSEEEEEEEEE-TTS-EEEEEEEEEEEEEBTTTEEEEEEEEEEEE-SSSPEEEEEEEEEE-SS-SSS-TTT-S-TT----SEEE-SSSEEEEESGGG---TTS--HHHHHHHHHHH-SSHHHHHHHHHHHHHHHHHTTSS-HHHHHHHHHHHHHS-TT-

pLDDT: mean 89.49, std 17.38, range [25.0, 98.81]

Foldseek 3Di:
DDDDDDDDPPPPPPPPPDDDDDQPQFFPFKDQLPDHQPQFCVPDDQQHWDKDFACVVHHGRLDDGIFTWGQKHKGQGNHFWLAAQQLGKKWKKKWWDDLPLPDDWFFWWKKWWFFAWNVRHTDWTKIKIKTWDDLVAQDAEPRNHTWIKIFIDGDDDPVTDDSRPVVGVIYIDRDTDIKMWMWTWGDPPPQWIKIKTFIADSVRDTRDIGIDTDPVRGHPHTTTYTGMIIRRDGRSPTIIIMGTIGMFGQRCSQPRTPSQAPCSNEDQDQAAALQQDGDPQGFPVLGQDSSNYTLNVQSVVLLVPDQALVSSLVSQLVSLVVCVVVVVDPPVRSVRSNVRSNVHPRRD

Radius of gyration: 25.37 Å; Cα contacts (8 Å, |Δi|>4): 835; chains: 1; bounding box: 62×42×79 Å

Solvent-accessible surface area (backbone atoms only — not comparable to full-atom values): 18292 Å² total; per-residue (Å²): 135,87,85,84,84,82,85,72,87,74,81,71,79,74,78,76,79,75,83,89,85,70,76,68,86,26,46,77,23,74,42,48,30,77,85,52,49,79,41,23,54,79,76,48,74,66,24,23,49,42,67,42,55,46,45,54,97,76,41,68,33,88,52,85,62,15,18,31,31,24,58,36,27,31,24,38,61,83,48,71,28,38,58,51,48,70,35,14,35,37,37,37,34,28,38,57,43,64,41,81,70,76,67,60,67,70,36,38,39,20,42,29,51,28,34,11,15,49,82,52,42,87,65,48,50,43,21,46,23,33,22,34,33,38,41,84,43,76,63,70,60,64,49,52,36,37,19,34,28,34,22,60,45,69,42,67,40,81,95,59,41,58,18,76,36,75,94,42,71,39,39,53,47,65,64,63,44,54,29,38,46,35,38,42,38,29,61,73,82,78,53,28,43,30,34,40,39,39,33,24,42,86,85,71,48,76,73,47,75,48,79,50,69,46,94,77,35,26,56,77,67,46,24,15,12,50,30,39,39,33,32,74,30,63,58,76,87,57,63,46,46,34,30,57,30,37,33,33,41,18,36,60,52,82,84,44,32,39,71,55,21,82,29,44,74,49,57,73,52,66,40,31,53,52,62,60,58,70,50,93,46,56,16,52,83,76,39,62,50,97,44,33,33,27,61,34,38,59,47,50,51,27,54,76,72,30,93,28,33,69,49,26,37,49,42,48,42,52,52,33,51,50,38,36,72,75,62,78,37,49,76,67,54,31,50,47,56,42,53,32,32,70,65,22,68,63,50,112